Protein AF-A0A957QA20-F1 (afdb_monomer_lite)

pLDDT: mean 88.68, std 11.98, range [36.59, 98.44]

Structure (mmCIF, N/CA/C/O backbone):
data_AF-A0A957QA20-F1
#
_entry.id   AF-A0A957QA20-F1
#
loop_
_atom_site.group_PDB
_atom_site.id
_atom_site.type_symbol
_atom_site.label_atom_id
_atom_site.label_alt_id
_atom_site.label_comp_id
_atom_site.label_asym_id
_atom_site.label_entity_id
_atom_site.label_seq_id
_atom_site.pdbx_PDB_ins_code
_atom_site.Cartn_x
_atom_site.Cartn_y
_atom_site.Cartn_z
_atom_site.occupancy
_atom_site.B_iso_or_equiv
_atom_site.auth_seq_id
_atom_site.auth_comp_id
_atom_site.auth_asym_id
_atom_site.auth_atom_id
_atom_site.pdbx_PDB_model_num
ATOM 1 N N . ASN A 1 1 ? 16.720 12.980 -14.793 1.00 44.66 1 ASN A N 1
ATOM 2 C CA . ASN A 1 1 ? 18.189 12.790 -14.845 1.00 44.66 1 ASN A CA 1
ATOM 3 C C . ASN A 1 1 ? 18.740 11.505 -14.217 1.00 44.66 1 ASN A C 1
ATOM 5 O O . ASN A 1 1 ? 19.865 11.168 -14.544 1.00 44.66 1 ASN A O 1
ATOM 9 N N . PHE A 1 2 ? 18.006 10.726 -13.407 1.00 36.59 2 PHE A N 1
ATOM 10 C CA . PHE A 1 2 ? 18.592 9.536 -12.750 1.00 36.59 2 PHE A CA 1
ATOM 11 C C . PHE A 1 2 ? 18.869 8.319 -13.664 1.00 36.59 2 PHE A C 1
ATOM 13 O O . PHE A 1 2 ? 19.845 7.613 -13.437 1.00 36.59 2 PHE A O 1
ATOM 20 N N . ALA A 1 3 ? 18.078 8.078 -14.719 1.00 42.84 3 ALA A N 1
ATOM 21 C CA . ALA A 1 3 ? 18.287 6.930 -15.619 1.00 42.84 3 ALA A CA 1
ATOM 22 C C . ALA A 1 3 ? 19.484 7.099 -16.581 1.00 42.84 3 ALA A C 1
ATOM 24 O O . ALA A 1 3 ? 20.081 6.114 -17.002 1.00 42.84 3 ALA A O 1
ATOM 25 N N . LEU A 1 4 ? 19.858 8.343 -16.904 1.00 48.50 4 LEU A N 1
ATOM 26 C CA . LEU A 1 4 ? 20.920 8.649 -17.870 1.00 48.50 4 LEU A CA 1
ATOM 27 C C . LEU A 1 4 ? 22.331 8.458 -17.292 1.00 48.50 4 LEU A C 1
ATOM 29 O O . LEU A 1 4 ? 23.248 8.147 -18.045 1.00 48.50 4 LEU A O 1
ATOM 33 N N . ASN A 1 5 ? 22.497 8.572 -15.969 1.00 45.38 5 ASN A N 1
ATOM 34 C CA . ASN A 1 5 ? 23.799 8.424 -15.303 1.00 45.38 5 ASN A CA 1
ATOM 35 C C . ASN A 1 5 ? 24.334 6.980 -15.309 1.00 45.38 5 ASN A C 1
ATOM 37 O O . ASN A 1 5 ? 25.526 6.778 -15.119 1.00 45.38 5 ASN A O 1
ATOM 41 N N . TRP A 1 6 ? 23.479 5.978 -15.545 1.00 46.66 6 TRP A N 1
ATOM 42 C CA . TRP A 1 6 ? 23.886 4.571 -15.687 1.00 46.66 6 TRP A CA 1
ATOM 43 C C . TRP A 1 6 ? 24.327 4.202 -17.114 1.00 46.66 6 TRP A C 1
ATOM 45 O O . TRP A 1 6 ? 24.855 3.114 -17.340 1.00 46.66 6 TRP A O 1
ATOM 55 N N . LEU A 1 7 ? 24.111 5.090 -18.090 1.00 55.16 7 LEU A N 1
ATOM 56 C CA . LEU A 1 7 ? 24.355 4.820 -19.505 1.00 55.16 7 LEU A CA 1
ATOM 57 C C . LEU A 1 7 ? 25.715 5.382 -19.930 1.00 55.16 7 LEU A C 1
ATOM 59 O O . LEU A 1 7 ? 25.818 6.484 -20.472 1.00 55.16 7 LEU A O 1
ATOM 63 N N . ASN A 1 8 ? 26.767 4.585 -19.736 1.00 53.75 8 ASN A N 1
ATOM 64 C CA . ASN A 1 8 ? 28.129 4.942 -20.156 1.00 53.75 8 ASN A CA 1
ATOM 65 C C . ASN A 1 8 ? 28.281 5.126 -21.681 1.00 53.75 8 ASN A C 1
ATOM 67 O O . ASN A 1 8 ? 29.242 5.744 -22.126 1.00 53.75 8 ASN A O 1
ATOM 71 N N . ASN A 1 9 ? 27.333 4.651 -22.497 1.00 67.06 9 ASN A N 1
ATOM 72 C CA . ASN A 1 9 ? 27.410 4.721 -23.957 1.00 67.06 9 ASN A CA 1
ATOM 73 C C . ASN A 1 9 ? 26.431 5.765 -24.532 1.00 67.06 9 ASN A C 1
ATOM 75 O O . ASN A 1 9 ? 25.227 5.711 -24.270 1.00 67.06 9 ASN A O 1
ATOM 79 N N . ALA A 1 10 ? 26.944 6.702 -25.337 1.00 72.00 10 ALA A N 1
ATOM 80 C CA . ALA A 1 10 ? 26.153 7.727 -26.024 1.00 72.00 10 ALA A CA 1
ATOM 81 C C . ALA A 1 10 ? 25.064 7.129 -26.937 1.00 72.00 10 ALA A C 1
ATOM 83 O O . ALA A 1 10 ? 23.952 7.652 -26.974 1.00 72.00 10 ALA A O 1
ATOM 84 N N . LEU A 1 11 ? 25.335 5.986 -27.579 1.00 73.38 11 LEU A N 1
ATOM 85 C CA . LEU A 1 11 ? 24.367 5.284 -28.429 1.00 73.38 11 LEU A CA 1
ATOM 86 C C . LEU A 1 11 ? 23.163 4.775 -27.628 1.00 73.38 11 LEU A C 1
ATOM 88 O O . LEU A 1 11 ? 22.024 4.907 -28.064 1.00 73.38 11 LEU A O 1
ATOM 92 N N . GLN A 1 12 ? 23.389 4.246 -26.422 1.00 79.12 12 GLN A N 1
ATOM 93 C CA . GLN A 1 12 ? 22.284 3.795 -25.572 1.00 79.12 12 GLN A CA 1
ATOM 94 C C . GLN A 1 12 ? 21.456 4.973 -25.048 1.00 79.12 12 GLN A C 1
ATOM 96 O O . GLN A 1 12 ? 20.234 4.874 -24.960 1.00 79.12 12 GLN A O 1
ATOM 101 N N . ARG A 1 13 ? 22.099 6.110 -24.741 1.00 82.25 13 ARG A N 1
ATOM 102 C CA . ARG A 1 13 ? 21.387 7.345 -24.372 1.00 82.25 13 ARG A CA 1
ATOM 103 C C . ARG A 1 13 ? 20.492 7.835 -25.507 1.00 82.25 13 ARG A C 1
ATOM 105 O O . ARG A 1 13 ? 19.344 8.187 -25.246 1.00 82.25 13 ARG A O 1
ATOM 112 N N . GLN A 1 14 ? 20.984 7.798 -26.743 1.00 86.06 14 GLN A N 1
ATOM 113 C CA . GLN A 1 14 ? 20.199 8.157 -27.920 1.00 86.06 14 GLN A CA 1
ATOM 114 C C . GLN A 1 14 ? 18.987 7.231 -28.098 1.00 86.06 14 GLN A C 1
ATOM 116 O O . GLN A 1 14 ? 17.869 7.723 -28.202 1.00 86.06 14 GLN A O 1
ATOM 121 N N . GLN A 1 15 ? 19.174 5.909 -28.036 1.00 85.81 15 GLN A N 1
ATOM 122 C CA . GLN A 1 15 ? 18.072 4.943 -28.167 1.00 85.81 15 GLN A CA 1
ATOM 123 C C . GLN A 1 15 ? 16.998 5.115 -27.084 1.00 85.81 15 GLN A C 1
ATOM 125 O O . GLN A 1 15 ? 15.800 5.054 -27.369 1.00 85.81 15 GLN A O 1
ATOM 130 N N . VAL A 1 16 ? 17.414 5.360 -25.836 1.00 88.56 16 VAL A N 1
ATOM 131 C CA . VAL A 1 16 ? 16.484 5.654 -24.738 1.00 88.56 16 VAL A CA 1
ATOM 132 C C . VAL A 1 16 ? 15.704 6.934 -25.026 1.00 88.56 16 VAL A C 1
ATOM 134 O O . VAL A 1 16 ? 14.484 6.942 -24.866 1.00 88.56 16 VAL A O 1
ATOM 137 N N . GLN A 1 17 ? 16.378 7.996 -25.475 1.00 89.38 17 GLN A N 1
ATOM 138 C CA . GLN A 1 17 ? 15.728 9.266 -25.787 1.00 89.38 17 GLN A CA 1
ATOM 139 C C . GLN A 1 17 ? 14.746 9.136 -26.956 1.00 89.38 17 GLN A C 1
ATOM 141 O O . GLN A 1 17 ? 13.618 9.609 -26.859 1.00 89.38 17 GLN A O 1
ATOM 146 N N . GLU A 1 18 ? 15.130 8.453 -28.033 1.00 91.25 18 GLU A N 1
ATOM 147 C CA . GLU A 1 18 ? 14.252 8.181 -29.173 1.00 91.25 18 GLU A CA 1
ATOM 148 C C . GLU A 1 18 ? 13.003 7.413 -28.732 1.00 91.25 18 GLU A C 1
ATOM 150 O O . GLU A 1 18 ? 11.880 7.788 -29.080 1.00 91.25 18 GLU A O 1
ATOM 155 N N . ARG A 1 19 ? 13.167 6.373 -27.902 1.00 90.88 19 ARG A N 1
ATOM 156 C CA . ARG A 1 19 ? 12.028 5.594 -27.410 1.00 90.88 19 ARG A CA 1
ATOM 157 C C . ARG A 1 19 ? 11.148 6.387 -26.446 1.00 90.88 19 ARG A C 1
ATOM 159 O O . ARG A 1 19 ? 9.929 6.218 -26.480 1.00 90.88 19 ARG A O 1
ATOM 166 N N . LEU A 1 20 ? 11.731 7.256 -25.620 1.00 91.44 20 LEU A N 1
ATOM 167 C CA . LEU A 1 20 ? 10.984 8.185 -24.770 1.00 91.44 20 LEU A CA 1
ATOM 168 C C . LEU A 1 20 ? 10.149 9.155 -25.609 1.00 91.44 20 LEU A C 1
ATOM 170 O O . LEU A 1 20 ? 8.945 9.249 -25.382 1.00 91.44 20 LEU A O 1
ATOM 174 N N . ASN A 1 21 ? 10.749 9.785 -26.622 1.00 93.25 21 ASN A N 1
ATOM 175 C CA . ASN A 1 21 ? 10.063 10.720 -27.517 1.00 93.25 21 ASN A CA 1
ATOM 176 C C . ASN A 1 21 ? 8.864 10.061 -28.225 1.00 93.25 21 ASN A C 1
ATOM 178 O O . ASN A 1 21 ? 7.849 10.709 -28.466 1.00 93.25 21 ASN A O 1
ATOM 182 N N . GLN A 1 22 ? 8.947 8.761 -28.530 1.00 93.75 22 GLN A N 1
ATOM 183 C CA . GLN A 1 22 ? 7.840 8.011 -29.134 1.00 93.75 22 GLN A CA 1
ATOM 184 C C . GLN A 1 22 ? 6.661 7.789 -28.173 1.00 93.75 22 GLN A C 1
ATOM 186 O O . GLN A 1 22 ? 5.505 7.818 -28.597 1.00 93.75 22 GLN A O 1
ATOM 191 N N . ILE A 1 23 ? 6.923 7.534 -26.886 1.00 93.56 23 ILE A N 1
ATOM 192 C CA . ILE A 1 23 ? 5.860 7.242 -25.908 1.00 93.56 23 ILE A CA 1
ATOM 193 C C . ILE A 1 23 ? 5.335 8.497 -25.207 1.00 93.56 23 ILE A C 1
ATOM 195 O O . ILE A 1 23 ? 4.199 8.489 -24.729 1.00 93.56 23 ILE A O 1
ATOM 199 N N . GLU A 1 24 ? 6.126 9.569 -25.161 1.00 94.88 24 GLU A N 1
ATOM 200 C CA . GLU A 1 24 ? 5.809 10.797 -24.435 1.00 94.88 24 GLU A CA 1
ATOM 201 C C . GLU A 1 24 ? 4.460 11.412 -24.847 1.00 94.88 24 GLU A C 1
ATOM 203 O O . GLU A 1 24 ? 3.644 11.632 -23.951 1.00 94.88 24 GLU A O 1
ATOM 208 N N . PRO A 1 25 ? 4.113 11.589 -26.140 1.00 96.81 25 PRO A N 1
ATOM 209 C CA . PRO A 1 25 ? 2.806 12.135 -26.519 1.00 96.81 25 PRO A CA 1
ATOM 210 C C . PRO A 1 25 ? 1.628 11.287 -26.024 1.00 96.81 25 PRO A C 1
ATOM 212 O O . 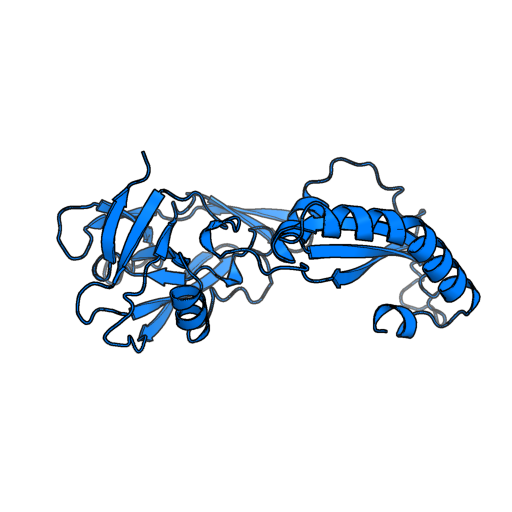PRO A 1 25 ? 0.548 11.799 -25.731 1.00 96.81 25 PRO A O 1
ATOM 215 N N . THR A 1 26 ? 1.812 9.970 -25.917 1.00 96.25 26 THR A N 1
ATOM 216 C CA . THR A 1 26 ? 0.778 9.069 -25.392 1.00 96.25 26 THR A CA 1
ATOM 217 C C . THR A 1 26 ? 0.673 9.177 -23.875 1.00 96.25 26 THR A C 1
ATOM 219 O O . THR A 1 26 ? -0.436 9.272 -23.357 1.00 96.25 26 THR A O 1
ATOM 222 N N . ILE A 1 27 ? 1.806 9.251 -23.174 1.00 95.50 27 ILE A N 1
ATOM 223 C CA . ILE A 1 27 ? 1.850 9.504 -21.730 1.00 95.50 27 ILE A CA 1
ATOM 224 C C . ILE A 1 27 ? 1.191 10.848 -21.393 1.00 95.50 27 ILE A C 1
ATOM 226 O O . ILE A 1 27 ? 0.374 10.910 -20.478 1.00 95.50 27 ILE A O 1
ATOM 230 N N . GLN A 1 28 ? 1.496 11.915 -22.136 1.00 95.81 28 GLN A N 1
ATOM 231 C CA . GLN A 1 28 ? 0.918 13.236 -21.880 1.00 95.81 28 GLN A CA 1
ATOM 232 C C . GLN A 1 28 ? -0.596 13.249 -22.114 1.00 95.81 28 GLN A C 1
ATOM 234 O O . GLN A 1 28 ? -1.331 13.752 -21.266 1.00 95.81 28 GLN A O 1
ATOM 239 N N . ARG A 1 29 ? -1.083 12.629 -23.200 1.00 96.94 29 ARG A N 1
ATOM 240 C CA . ARG A 1 29 ? -2.529 12.474 -23.440 1.00 96.94 29 ARG A CA 1
ATOM 241 C C . ARG A 1 29 ? -3.220 11.701 -22.318 1.00 96.94 29 ARG A C 1
ATOM 243 O O . ARG A 1 29 ? -4.291 12.105 -21.873 1.00 96.94 29 ARG A O 1
ATOM 250 N N . GLU A 1 30 ? -2.610 10.619 -21.836 1.00 95.62 30 GLU A N 1
ATOM 251 C CA . GLU A 1 30 ? -3.162 9.832 -20.730 1.00 95.62 30 GLU A CA 1
ATOM 252 C C . GLU A 1 30 ? -3.244 10.657 -19.440 1.00 95.62 30 GLU A C 1
ATOM 254 O O . GLU A 1 30 ? -4.282 10.659 -18.780 1.00 95.62 30 GLU A O 1
ATOM 259 N N . ARG A 1 31 ? -2.193 11.419 -19.114 1.00 95.44 31 ARG A N 1
ATOM 260 C CA . ARG A 1 31 ? -2.163 12.292 -17.930 1.00 95.44 31 ARG A CA 1
ATOM 261 C C . ARG A 1 31 ? -3.168 13.437 -18.020 1.00 95.44 31 ARG A C 1
ATOM 263 O O . ARG A 1 31 ? -3.761 13.792 -17.012 1.00 95.44 31 ARG A O 1
ATOM 270 N N . GLN A 1 32 ? -3.391 13.997 -19.207 1.00 96.94 32 GLN A N 1
ATOM 271 C CA . GLN A 1 32 ? -4.432 15.009 -19.414 1.00 96.94 32 GLN A CA 1
ATOM 272 C C . GLN A 1 32 ? -5.838 14.417 -19.259 1.00 96.94 32 GLN A C 1
ATOM 274 O O . GLN A 1 32 ? -6.708 15.046 -18.663 1.00 96.94 32 GLN A O 1
ATOM 279 N N . ARG A 1 33 ? -6.060 13.194 -19.758 1.00 97.44 33 ARG A N 1
ATOM 280 C CA . ARG A 1 33 ? -7.347 12.493 -19.649 1.00 97.44 33 ARG A CA 1
ATOM 281 C C . ARG A 1 33 ? -7.649 12.035 -18.220 1.00 97.44 33 ARG A C 1
ATOM 283 O O . ARG A 1 33 ? -8.810 12.036 -17.819 1.00 97.44 33 ARG A O 1
ATOM 290 N N . ARG A 1 34 ? -6.629 11.596 -17.480 1.00 96.69 34 ARG A N 1
ATOM 291 C CA . ARG A 1 34 ? -6.727 11.108 -16.098 1.00 96.69 34 ARG A CA 1
ATOM 292 C C . ARG A 1 34 ? -5.692 11.814 -15.221 1.00 96.69 34 ARG A C 1
ATOM 294 O O . ARG A 1 34 ? -4.637 11.241 -14.938 1.00 96.69 34 ARG A O 1
ATOM 301 N N . PRO A 1 35 ? -5.973 13.061 -14.801 1.00 96.81 35 PRO A N 1
ATOM 302 C CA . PRO A 1 35 ? -5.018 13.864 -14.045 1.00 96.81 35 PRO A CA 1
ATOM 303 C C . PRO A 1 35 ? -4.712 13.285 -12.660 1.00 96.81 35 PRO A C 1
ATOM 305 O O . PRO A 1 35 ? -3.667 13.619 -12.107 1.00 96.81 35 PRO A O 1
ATOM 308 N N . ASP A 1 36 ? -5.568 12.399 -12.134 1.00 96.50 36 ASP A N 1
ATOM 309 C CA . ASP A 1 36 ? -5.406 11.696 -10.857 1.00 96.50 36 ASP A CA 1
ATOM 310 C C . ASP A 1 36 ? -4.420 10.516 -10.906 1.00 96.50 36 ASP A C 1
ATOM 312 O O . ASP A 1 36 ? -4.087 9.953 -9.861 1.00 96.50 36 ASP A O 1
ATOM 316 N N . LEU A 1 37 ? -3.931 10.134 -12.093 1.00 96.88 37 LEU A N 1
ATOM 317 C CA . LEU A 1 37 ? -2.987 9.030 -12.257 1.00 96.88 37 LEU A CA 1
ATOM 318 C C . LEU A 1 37 ? -1.571 9.516 -12.560 1.00 96.88 37 LEU A C 1
ATOM 320 O O . LEU A 1 37 ? -1.327 10.311 -13.470 1.00 96.88 37 LEU A O 1
ATOM 324 N N . GLY A 1 38 ? -0.615 8.990 -11.800 1.00 96.75 38 GLY A N 1
ATOM 325 C CA . GLY A 1 38 ? 0.793 9.061 -12.149 1.00 96.75 38 GLY A CA 1
ATOM 326 C C . GLY A 1 38 ? 1.180 7.925 -13.089 1.00 96.75 38 GLY A C 1
ATOM 327 O O . GLY A 1 38 ? 0.417 6.986 -13.325 1.00 96.75 38 GLY A O 1
ATOM 328 N N . ILE A 1 39 ? 2.386 8.020 -13.635 1.00 97.12 39 ILE A N 1
ATOM 329 C CA . ILE A 1 39 ? 2.918 7.097 -14.631 1.00 97.12 39 ILE A CA 1
ATOM 330 C C . ILE A 1 39 ? 4.222 6.515 -14.106 1.00 97.12 39 ILE A C 1
ATOM 332 O O . ILE A 1 39 ? 5.187 7.233 -13.853 1.00 97.12 39 ILE A O 1
ATOM 336 N N . LEU A 1 40 ? 4.261 5.197 -13.960 1.00 96.62 40 LEU A N 1
ATOM 337 C CA . LEU A 1 40 ? 5.484 4.464 -13.695 1.00 96.62 40 LEU A CA 1
ATOM 338 C C . LEU A 1 40 ? 6.068 4.014 -15.030 1.00 96.62 40 LEU A C 1
ATOM 340 O O . LEU A 1 40 ? 5.394 3.339 -15.803 1.00 96.62 40 LEU A O 1
ATOM 344 N N . VAL A 1 41 ? 7.313 4.390 -15.291 1.00 95.19 41 VAL A N 1
ATOM 345 C CA . VAL A 1 41 ? 8.061 4.037 -16.497 1.00 95.19 41 VAL A CA 1
ATOM 346 C C . VAL A 1 41 ? 9.162 3.055 -16.110 1.00 95.19 41 VAL A C 1
ATOM 348 O O . VAL A 1 41 ? 9.970 3.344 -15.225 1.00 95.19 41 VAL A O 1
ATOM 351 N N . GLY A 1 42 ? 9.176 1.889 -16.749 1.00 93.06 42 GLY A N 1
ATOM 352 C CA . GLY A 1 42 ? 10.210 0.870 -16.615 1.00 93.06 42 GLY A CA 1
ATOM 353 C C . GLY A 1 42 ? 11.146 0.905 -17.817 1.00 93.06 42 GLY A C 1
ATOM 354 O O . GLY A 1 42 ? 10.712 0.702 -18.949 1.00 93.06 42 GLY A O 1
ATOM 355 N N . PHE A 1 43 ? 12.427 1.153 -17.569 1.00 91.50 43 PHE A N 1
ATOM 356 C CA . PHE A 1 43 ? 13.495 1.058 -18.559 1.00 91.50 43 PHE A CA 1
ATOM 357 C C . PHE A 1 43 ? 14.141 -0.316 -18.436 1.00 91.50 43 PHE A C 1
ATOM 359 O O . PHE A 1 43 ? 14.763 -0.617 -17.413 1.00 91.50 43 PHE A O 1
ATOM 366 N N . TYR A 1 44 ? 13.980 -1.141 -19.463 1.00 89.94 44 TYR A N 1
ATOM 367 C CA . TYR A 1 44 ? 14.454 -2.515 -19.479 1.00 89.94 44 TYR A CA 1
ATOM 368 C C . TYR A 1 44 ? 15.798 -2.610 -20.186 1.00 89.94 44 TYR A C 1
ATOM 370 O O . TYR A 1 44 ? 15.987 -2.069 -21.277 1.00 89.94 44 TYR A O 1
ATOM 378 N N . TYR A 1 45 ? 16.707 -3.353 -19.567 1.00 88.56 45 TYR A N 1
ATOM 379 C CA . TYR A 1 45 ? 18.044 -3.624 -20.068 1.00 88.56 45 TYR A CA 1
ATOM 380 C C . TYR A 1 45 ? 18.345 -5.121 -19.984 1.00 88.56 45 TYR A C 1
ATOM 382 O O . TYR A 1 45 ? 17.818 -5.828 -19.119 1.00 88.56 45 TYR A O 1
ATOM 390 N N . HIS A 1 46 ? 19.242 -5.597 -20.840 1.00 88.38 46 HIS A N 1
ATOM 391 C CA . HIS A 1 46 ? 19.820 -6.934 -20.757 1.00 88.38 46 HIS A CA 1
ATOM 392 C C . HIS A 1 46 ? 21.314 -6.834 -20.473 1.00 88.38 46 HIS A C 1
ATOM 394 O O . HIS A 1 46 ? 22.007 -6.007 -21.055 1.00 88.38 46 HIS A O 1
ATOM 400 N N . GLN A 1 47 ? 21.818 -7.675 -19.579 1.00 85.38 47 GLN A N 1
ATOM 401 C CA . GLN A 1 47 ? 23.242 -7.755 -19.277 1.00 85.38 47 GLN A CA 1
ATOM 402 C C . GLN A 1 47 ? 23.699 -9.203 -19.395 1.00 85.38 47 GLN A C 1
ATOM 404 O O . GLN A 1 47 ? 23.151 -10.071 -18.713 1.00 85.38 47 GLN A O 1
ATOM 409 N N . ILE A 1 48 ? 24.700 -9.456 -20.237 1.00 84.31 48 ILE A N 1
ATOM 410 C CA . ILE A 1 48 ? 25.326 -10.776 -20.360 1.00 84.31 48 ILE A CA 1
ATOM 411 C C . ILE A 1 48 ? 25.969 -11.135 -19.017 1.00 84.31 48 ILE A C 1
ATOM 413 O O . ILE A 1 48 ? 26.679 -10.323 -18.422 1.00 84.31 48 ILE A O 1
ATOM 417 N N . GLN A 1 49 ? 25.700 -12.342 -18.527 1.00 80.88 49 GLN A N 1
ATOM 418 C CA . GLN A 1 49 ? 26.289 -12.864 -17.302 1.00 80.88 49 GLN A CA 1
ATOM 419 C C . GLN A 1 49 ? 27.681 -13.403 -17.631 1.00 80.88 49 GLN A C 1
ATOM 421 O O . GLN A 1 49 ? 27.816 -14.479 -18.209 1.00 80.88 49 GLN A O 1
ATOM 426 N N . ALA A 1 50 ? 28.721 -12.643 -17.291 1.00 76.06 50 ALA A N 1
ATOM 427 C CA . ALA A 1 50 ? 30.082 -13.156 -17.356 1.00 76.06 50 ALA A CA 1
ATOM 428 C C . ALA A 1 50 ? 30.382 -14.016 -16.111 1.00 76.06 50 ALA A C 1
ATOM 430 O O . ALA A 1 50 ? 29.819 -13.753 -15.041 1.00 76.06 50 ALA A O 1
ATOM 431 N N . PRO A 1 51 ? 31.267 -15.028 -16.215 1.00 78.56 51 PRO A N 1
ATOM 432 C CA . PRO A 1 51 ? 31.684 -15.827 -15.069 1.00 78.56 51 PRO A CA 1
ATOM 433 C C . PRO A 1 51 ? 32.181 -14.948 -13.907 1.00 78.56 51 PRO A C 1
ATOM 435 O O . PRO A 1 51 ? 32.747 -13.880 -14.163 1.00 78.56 51 PRO A O 1
ATOM 438 N N . PRO A 1 52 ? 32.047 -15.392 -12.641 1.00 69.94 52 PRO A N 1
ATOM 439 C CA . PRO A 1 52 ? 32.482 -14.620 -11.471 1.00 69.94 52 PRO A CA 1
ATOM 440 C C . PRO A 1 52 ? 33.953 -14.178 -11.521 1.00 69.94 52 PRO A C 1
ATOM 442 O O . PRO A 1 52 ? 34.309 -13.164 -10.935 1.00 69.94 52 PRO A O 1
ATOM 445 N N . HIS A 1 53 ? 34.793 -14.921 -12.249 1.00 75.00 53 HIS A N 1
ATOM 446 C CA . HIS A 1 53 ? 36.226 -14.664 -12.414 1.00 75.00 53 HIS A CA 1
ATOM 447 C C . HIS A 1 53 ? 36.577 -13.807 -13.643 1.00 75.00 53 HIS A C 1
ATOM 449 O O . HIS A 1 53 ? 37.754 -13.623 -13.943 1.00 75.00 53 HIS A O 1
ATOM 455 N N . SER A 1 54 ? 35.588 -13.305 -14.390 1.00 73.81 54 SER A N 1
ATOM 456 C CA . SER A 1 54 ? 35.849 -12.456 -15.554 1.00 73.81 54 SER A CA 1
ATOM 457 C C . SER A 1 54 ? 36.329 -11.072 -15.121 1.00 73.81 54 SER A C 1
ATOM 459 O O . SER A 1 54 ? 35.624 -10.367 -14.398 1.00 73.81 54 SER A O 1
ATOM 461 N N . LEU A 1 55 ? 37.491 -10.652 -15.633 1.00 67.69 55 LEU A N 1
ATOM 462 C CA . LEU A 1 55 ? 38.032 -9.297 -15.453 1.00 67.69 55 LEU A CA 1
ATOM 463 C C . LEU A 1 55 ? 37.153 -8.218 -16.107 1.00 67.69 55 LEU A C 1
ATOM 465 O O . LEU A 1 55 ? 37.226 -7.051 -15.734 1.00 67.69 55 LEU A O 1
ATOM 469 N N . ILE A 1 56 ? 36.314 -8.604 -17.074 1.00 68.00 56 ILE A N 1
ATOM 470 C CA . ILE A 1 56 ? 35.402 -7.708 -17.786 1.00 68.00 56 ILE A CA 1
ATOM 471 C C . ILE A 1 56 ? 33.972 -8.191 -17.557 1.00 68.00 56 ILE A C 1
ATOM 473 O O . ILE A 1 56 ? 33.600 -9.298 -17.953 1.00 68.00 56 ILE A O 1
ATOM 477 N N . GLN A 1 57 ? 33.158 -7.343 -16.933 1.00 66.81 57 GLN A N 1
ATOM 478 C CA . GLN A 1 57 ? 31.713 -7.527 -16.846 1.00 66.81 57 GLN A CA 1
ATOM 479 C C . GLN A 1 57 ? 31.058 -6.673 -17.940 1.00 66.81 57 GLN A C 1
ATOM 481 O O . GLN A 1 57 ? 31.187 -5.446 -17.896 1.00 66.81 57 GLN A O 1
ATOM 486 N N . PRO A 1 58 ? 30.378 -7.273 -18.935 1.00 75.19 58 PRO A N 1
ATOM 487 C CA . PRO A 1 58 ? 29.693 -6.518 -19.976 1.00 75.19 58 PRO A CA 1
ATOM 488 C C . PRO A 1 58 ? 28.691 -5.527 -19.377 1.00 75.19 58 PRO A C 1
ATOM 490 O O . PRO A 1 58 ? 27.972 -5.846 -18.424 1.00 75.19 58 PRO A O 1
ATOM 493 N N . GLY A 1 59 ? 28.636 -4.320 -19.939 1.00 78.56 59 GLY A N 1
ATOM 494 C CA . GLY A 1 59 ? 27.641 -3.321 -19.561 1.00 78.56 59 GLY A CA 1
ATOM 495 C C . GLY A 1 59 ? 26.221 -3.782 -19.894 1.00 78.56 59 GLY A C 1
ATOM 496 O O . GLY A 1 59 ? 26.009 -4.609 -20.782 1.00 78.56 59 GLY A O 1
ATOM 497 N N . ALA A 1 60 ? 25.234 -3.237 -19.186 1.00 84.44 60 ALA A N 1
ATOM 498 C CA . ALA A 1 60 ? 23.838 -3.441 -19.550 1.00 84.44 60 ALA A CA 1
ATOM 499 C C . ALA A 1 60 ? 23.543 -2.766 -20.905 1.00 84.44 60 ALA A C 1
ATOM 501 O O . ALA A 1 60 ? 24.085 -1.702 -21.208 1.00 84.44 60 ALA A O 1
ATOM 502 N N . VAL A 1 61 ? 22.699 -3.392 -21.721 1.00 87.00 61 VAL A N 1
ATOM 503 C CA . VAL A 1 61 ? 22.264 -2.908 -23.035 1.00 87.00 61 VAL A CA 1
ATOM 504 C C . VAL A 1 61 ? 20.777 -2.610 -22.978 1.00 87.00 61 VAL A C 1
ATOM 506 O O . VAL A 1 61 ? 19.999 -3.442 -22.510 1.00 87.00 61 VAL A O 1
ATOM 509 N N . PHE A 1 62 ? 20.383 -1.421 -23.430 1.00 88.00 62 PHE A N 1
ATOM 510 C CA . PHE A 1 62 ? 18.981 -1.022 -23.499 1.00 88.00 62 PHE A CA 1
ATOM 511 C C . PHE A 1 62 ? 18.168 -1.972 -24.389 1.00 88.00 62 PHE A C 1
ATOM 513 O O . PHE A 1 62 ? 18.626 -2.396 -25.446 1.00 88.00 62 PHE A O 1
ATOM 520 N N . SER A 1 63 ? 16.962 -2.310 -23.937 1.00 88.94 63 SER A N 1
ATOM 521 C CA . SER A 1 63 ? 16.037 -3.203 -24.634 1.00 88.94 63 SER A CA 1
ATOM 522 C C . SER A 1 63 ? 14.782 -2.451 -25.056 1.00 88.94 63 SER A C 1
ATOM 524 O O . SER A 1 63 ? 14.516 -2.278 -26.243 1.00 88.94 63 SER A O 1
ATOM 526 N N . HIS A 1 64 ? 14.005 -1.977 -24.083 1.00 90.75 64 HIS A N 1
ATOM 527 C CA . HIS A 1 64 ? 12.744 -1.296 -24.344 1.00 90.75 64 HIS A CA 1
ATOM 528 C C . HIS A 1 64 ? 12.285 -0.472 -23.137 1.00 90.75 64 HIS A C 1
ATOM 530 O O . HIS A 1 64 ? 12.851 -0.542 -22.044 1.00 90.75 64 HIS A O 1
ATOM 536 N N . ILE A 1 65 ? 11.233 0.319 -23.351 1.00 91.25 65 ILE A N 1
ATOM 537 C CA . ILE A 1 65 ? 10.524 1.049 -22.300 1.00 91.25 65 ILE A CA 1
ATOM 538 C C . ILE A 1 65 ? 9.098 0.528 -22.227 1.00 91.25 65 ILE A C 1
ATOM 540 O O . ILE A 1 65 ? 8.434 0.371 -23.255 1.00 91.25 65 ILE A O 1
ATOM 544 N N . GLU A 1 66 ? 8.621 0.327 -21.008 1.00 92.12 66 GLU A N 1
ATOM 545 C CA . GLU A 1 66 ? 7.215 0.088 -20.714 1.00 92.12 66 GLU A CA 1
ATOM 546 C C . GLU A 1 66 ? 6.708 1.126 -19.717 1.00 92.12 66 GLU A C 1
ATOM 548 O O . GLU A 1 66 ? 7.485 1.711 -18.962 1.00 92.12 66 GLU A O 1
ATOM 553 N N . TRP A 1 67 ? 5.397 1.350 -19.680 1.00 94.25 67 TRP A N 1
ATOM 554 C CA . TRP A 1 67 ? 4.795 2.225 -18.682 1.00 94.25 67 TRP A CA 1
ATOM 555 C C . TRP A 1 67 ? 3.418 1.725 -18.239 1.00 94.25 67 TRP A C 1
ATOM 557 O O . TRP A 1 67 ? 2.705 1.053 -18.991 1.00 94.25 67 TRP A O 1
ATOM 567 N N . LYS A 1 68 ? 3.051 2.053 -16.999 1.00 95.38 68 LYS A N 1
ATOM 568 C CA . LYS A 1 68 ? 1.726 1.813 -16.417 1.00 95.38 68 LYS A CA 1
ATOM 569 C C . LYS A 1 68 ? 1.281 3.019 -15.609 1.00 95.38 68 LYS A C 1
ATOM 571 O O . LYS A 1 68 ? 2.102 3.715 -15.017 1.00 95.38 68 LYS A O 1
ATOM 576 N N . ALA A 1 69 ? -0.026 3.239 -15.590 1.00 95.94 69 ALA A N 1
ATOM 577 C CA . ALA A 1 69 ? -0.651 4.281 -14.793 1.00 95.94 69 ALA A CA 1
ATOM 578 C C . ALA A 1 69 ? -1.170 3.717 -13.463 1.00 95.94 69 ALA A C 1
ATOM 580 O O . ALA A 1 69 ? -1.590 2.561 -13.405 1.00 95.94 69 ALA A O 1
ATOM 581 N N . GLY A 1 70 ? -1.176 4.545 -12.423 1.00 96.56 70 GLY A N 1
ATOM 582 C CA . GLY A 1 70 ? -1.767 4.244 -11.116 1.00 96.56 70 GLY A CA 1
ATOM 583 C C . GLY A 1 70 ? -1.919 5.519 -10.290 1.00 96.56 70 GLY A C 1
ATOM 584 O O . GLY A 1 70 ? -1.267 6.518 -10.595 1.00 96.56 70 GLY A O 1
ATOM 585 N N . ARG A 1 71 ? -2.772 5.529 -9.257 1.00 96.62 71 ARG A N 1
ATOM 586 C CA . ARG A 1 71 ? -2.909 6.722 -8.390 1.00 96.62 71 ARG A CA 1
ATOM 587 C C . ARG A 1 71 ? -1.675 6.934 -7.528 1.00 96.62 71 ARG A C 1
ATOM 589 O O . ARG A 1 71 ? -1.321 8.060 -7.186 1.00 96.62 71 ARG A O 1
ATOM 596 N N . THR A 1 72 ? -0.986 5.842 -7.225 1.00 96.44 72 THR A N 1
ATOM 597 C CA . THR A 1 72 ? 0.295 5.823 -6.528 1.00 96.44 72 THR A CA 1
ATOM 598 C C . THR A 1 72 ? 1.311 4.992 -7.302 1.00 96.44 72 THR A C 1
ATOM 600 O O . THR A 1 72 ? 0.974 4.236 -8.220 1.00 96.44 72 THR A O 1
ATOM 603 N N . ARG A 1 73 ? 2.581 5.113 -6.901 1.00 95.56 73 ARG A N 1
ATOM 604 C CA . ARG A 1 73 ? 3.660 4.270 -7.423 1.00 95.56 73 ARG A CA 1
ATOM 605 C C . ARG A 1 73 ? 3.378 2.783 -7.192 1.00 95.56 73 ARG A C 1
ATOM 607 O O . ARG A 1 73 ? 3.690 1.983 -8.070 1.00 95.56 73 ARG A O 1
ATOM 614 N N . ASP A 1 74 ? 2.786 2.429 -6.054 1.00 95.25 74 ASP A N 1
ATOM 615 C CA . ASP A 1 74 ? 2.499 1.039 -5.687 1.00 95.25 74 ASP A CA 1
ATOM 616 C C . ASP A 1 74 ? 1.408 0.444 -6.577 1.00 95.25 74 ASP A C 1
ATOM 618 O O . ASP A 1 74 ? 1.597 -0.641 -7.121 1.00 95.25 74 ASP A O 1
ATOM 622 N N . GLU A 1 75 ? 0.325 1.186 -6.827 1.00 96.25 75 GLU A N 1
ATOM 623 C CA . GLU A 1 75 ? -0.735 0.756 -7.749 1.00 96.25 75 GLU A CA 1
ATOM 624 C C . GLU A 1 75 ? -0.205 0.572 -9.176 1.00 96.25 75 GLU A C 1
ATOM 626 O O . GLU A 1 75 ? -0.499 -0.424 -9.840 1.00 96.25 75 GLU A O 1
ATOM 631 N N . ALA A 1 76 ? 0.633 1.502 -9.647 1.00 95.44 76 ALA A N 1
ATOM 632 C CA . ALA A 1 76 ? 1.257 1.388 -10.961 1.00 95.44 76 ALA A CA 1
ATOM 633 C C . ALA A 1 76 ? 2.223 0.190 -11.030 1.00 95.44 76 ALA A C 1
ATOM 635 O O . ALA A 1 76 ? 2.259 -0.521 -12.036 1.00 95.44 76 ALA A O 1
ATOM 636 N N . MET A 1 77 ? 2.977 -0.078 -9.958 1.00 93.31 77 MET A N 1
ATOM 637 C CA . MET A 1 77 ? 3.852 -1.249 -9.844 1.00 93.31 77 MET A CA 1
ATOM 638 C C . MET A 1 77 ? 3.054 -2.558 -9.818 1.00 93.31 77 MET A C 1
ATOM 640 O O . MET A 1 77 ? 3.440 -3.536 -10.461 1.00 93.31 77 MET A O 1
ATOM 644 N N . GLN A 1 78 ? 1.918 -2.592 -9.124 1.00 91.00 78 GLN A N 1
ATOM 645 C CA . GLN A 1 78 ? 1.026 -3.747 -9.128 1.00 91.00 78 GLN A CA 1
ATOM 646 C C . GLN A 1 78 ? 0.453 -3.988 -10.533 1.00 91.00 78 GLN A C 1
ATOM 648 O O . GLN A 1 78 ? 0.456 -5.122 -11.014 1.00 91.00 78 GLN A O 1
ATOM 653 N N . ALA A 1 79 ? 0.062 -2.927 -11.247 1.00 91.12 79 ALA A N 1
ATOM 654 C CA . ALA A 1 79 ? -0.386 -3.015 -12.637 1.00 91.12 79 ALA A CA 1
ATOM 655 C C . ALA A 1 79 ? 0.701 -3.543 -13.596 1.00 91.12 79 ALA A C 1
ATOM 657 O O . ALA A 1 79 ? 0.376 -4.154 -14.618 1.00 91.12 79 ALA A O 1
ATOM 658 N N . PHE A 1 80 ? 1.984 -3.333 -13.282 1.00 88.38 80 PHE A N 1
ATOM 659 C CA . PHE A 1 80 ? 3.094 -3.980 -13.985 1.00 88.38 80 PHE A CA 1
ATOM 660 C C . PHE A 1 80 ? 3.181 -5.474 -13.685 1.00 88.38 80 PHE A C 1
ATOM 662 O O . PHE A 1 80 ? 3.293 -6.272 -14.612 1.00 88.38 80 PHE A O 1
ATOM 669 N N . ARG A 1 81 ? 3.113 -5.859 -12.407 1.00 85.06 81 ARG A N 1
ATOM 670 C CA . ARG A 1 81 ? 3.228 -7.263 -11.975 1.00 85.06 81 ARG A CA 1
ATOM 671 C C . ARG A 1 81 ? 2.080 -8.134 -12.473 1.00 85.06 81 ARG A C 1
ATOM 673 O O . ARG A 1 81 ? 2.306 -9.280 -12.837 1.00 85.06 81 ARG A O 1
ATOM 680 N N . ASN A 1 82 ? 0.877 -7.573 -12.546 1.00 80.31 82 ASN A N 1
ATOM 681 C CA . ASN A 1 82 ? -0.321 -8.281 -12.998 1.00 80.31 82 ASN A CA 1
ATOM 682 C C . ASN A 1 82 ? -0.430 -8.374 -14.531 1.00 80.31 82 ASN A C 1
ATOM 684 O O . ASN A 1 82 ? -1.451 -8.812 -15.057 1.00 80.31 82 ASN A O 1
ATOM 688 N N . ARG A 1 83 ? 0.586 -7.931 -15.281 1.00 75.31 83 ARG A N 1
ATOM 689 C CA . ARG A 1 83 ? 0.551 -7.947 -16.742 1.00 75.31 83 ARG A CA 1
ATOM 690 C C . ARG A 1 83 ? 0.831 -9.355 -17.278 1.00 75.31 83 ARG A C 1
ATOM 692 O O . ARG A 1 83 ? 1.932 -9.867 -17.138 1.00 75.31 83 ARG A O 1
ATOM 699 N N . SER A 1 84 ? -0.123 -9.916 -18.017 1.00 52.59 84 SER A N 1
ATOM 700 C CA . SER A 1 84 ? -0.002 -11.214 -18.707 1.00 52.59 84 SER A CA 1
ATOM 701 C C . SER A 1 84 ? 0.705 -11.147 -20.071 1.00 52.59 84 SER A C 1
ATOM 703 O O . SER A 1 84 ? 0.405 -11.941 -20.957 1.00 52.59 84 SER A O 1
ATOM 705 N N . VAL A 1 85 ? 1.598 -10.180 -20.300 1.00 59.16 85 VAL A N 1
ATOM 706 C CA . VAL A 1 85 ? 2.263 -10.047 -21.607 1.00 59.16 85 VAL A CA 1
ATOM 707 C C . VAL A 1 85 ? 3.586 -10.796 -21.591 1.00 59.16 85 VAL A C 1
ATOM 709 O O . VAL A 1 85 ? 4.421 -10.565 -20.719 1.00 59.16 85 VAL A O 1
ATOM 712 N N . VAL A 1 86 ? 3.779 -11.651 -22.596 1.00 57.16 86 VAL A N 1
ATOM 713 C CA . VAL A 1 86 ? 5.069 -12.254 -22.940 1.00 57.16 86 VAL A CA 1
ATOM 714 C C . VAL A 1 86 ? 6.008 -11.122 -23.358 1.00 57.16 86 VAL A C 1
ATOM 716 O O . VAL A 1 86 ? 6.012 -10.688 -24.507 1.00 57.16 86 VAL A O 1
ATOM 719 N N . SER A 1 87 ? 6.752 -10.573 -22.400 1.00 62.78 87 SER A N 1
ATOM 720 C CA . SER A 1 87 ? 7.883 -9.704 -22.714 1.00 62.78 87 SER A CA 1
ATOM 721 C C . SER A 1 87 ? 8.973 -10.585 -23.334 1.00 62.78 87 SER A C 1
ATOM 723 O O . SER A 1 87 ? 9.155 -11.713 -22.858 1.00 62.78 87 SER A O 1
ATOM 725 N N . PRO A 1 88 ? 9.682 -10.136 -24.387 1.00 64.94 88 PRO A N 1
ATOM 726 C CA . PRO A 1 88 ? 10.847 -10.856 -24.875 1.00 64.94 88 PRO A CA 1
ATOM 727 C C . PRO A 1 88 ? 11.810 -11.022 -23.699 1.00 64.94 88 PRO A C 1
ATOM 729 O O . PRO A 1 88 ? 12.346 -10.051 -23.157 1.00 64.94 88 PRO A O 1
ATOM 732 N N . GLY A 1 89 ? 11.935 -12.265 -23.232 1.00 67.06 89 GLY A N 1
ATOM 733 C CA . GLY A 1 89 ? 12.815 -12.604 -22.127 1.00 67.06 89 GLY A CA 1
ATOM 734 C C . GLY A 1 89 ? 14.253 -12.194 -22.449 1.00 67.06 89 GLY A C 1
ATOM 735 O O . GLY A 1 89 ? 14.592 -11.969 -23.614 1.00 67.06 89 GLY A O 1
ATOM 736 N N . PRO A 1 90 ? 15.126 -12.079 -21.435 1.00 78.38 90 PRO A N 1
ATOM 737 C CA . PRO A 1 90 ? 16.530 -11.831 -21.709 1.00 78.38 90 PRO A CA 1
ATOM 738 C C . PRO A 1 90 ? 17.086 -12.927 -22.636 1.00 78.38 90 PRO A C 1
ATOM 740 O O . PRO A 1 90 ? 16.711 -14.093 -22.477 1.00 78.38 90 PRO A O 1
ATOM 743 N N . PRO A 1 91 ? 17.988 -12.579 -23.573 1.00 81.06 91 PRO A N 1
ATOM 744 C CA . PRO A 1 91 ? 18.697 -13.571 -24.372 1.00 81.06 91 PRO A CA 1
ATOM 745 C C . PRO A 1 91 ? 19.360 -14.640 -23.483 1.00 81.06 91 PRO A C 1
ATOM 747 O O . PRO A 1 91 ? 19.703 -14.340 -22.330 1.00 81.06 91 PRO A O 1
ATOM 750 N N . PRO A 1 92 ? 19.592 -15.866 -23.990 1.00 82.62 92 PRO A N 1
ATOM 751 C CA . PRO A 1 92 ? 20.326 -16.891 -23.254 1.00 82.62 92 PRO A CA 1
ATOM 752 C C . PRO A 1 92 ? 21.638 -16.347 -22.672 1.00 82.62 92 PRO A C 1
ATOM 754 O O . PRO A 1 92 ? 22.343 -15.568 -23.311 1.00 82.62 92 PRO A O 1
ATOM 757 N N . GLY A 1 93 ? 21.942 -16.714 -21.425 1.00 82.69 93 GLY A N 1
ATOM 758 C CA . GLY A 1 93 ? 23.127 -16.216 -20.718 1.00 82.69 93 GLY A CA 1
ATOM 759 C C . GLY A 1 93 ? 23.049 -14.749 -20.277 1.00 82.69 93 GLY A C 1
ATOM 760 O O . GLY A 1 93 ? 24.041 -14.219 -19.790 1.00 82.69 93 GLY A O 1
ATOM 761 N N . SER A 1 94 ? 21.899 -14.077 -20.405 1.00 85.38 94 SER A N 1
ATOM 762 C CA . SER A 1 94 ? 21.708 -12.696 -19.942 1.00 85.38 94 SER A CA 1
ATOM 763 C C . SER A 1 94 ? 20.755 -12.605 -18.750 1.00 85.38 94 SER A C 1
ATOM 765 O O . SER A 1 94 ? 19.862 -13.428 -18.559 1.00 85.38 94 SER A O 1
ATOM 767 N N . ARG A 1 95 ? 20.929 -11.576 -17.917 1.00 84.62 95 ARG A N 1
ATOM 768 C CA . ARG A 1 95 ? 19.943 -11.155 -16.912 1.00 84.62 95 ARG A CA 1
ATOM 769 C C . ARG A 1 95 ? 19.197 -9.914 -17.389 1.00 84.62 95 ARG A C 1
ATOM 771 O O . ARG A 1 95 ? 19.769 -9.067 -18.072 1.00 84.62 95 ARG A O 1
ATOM 778 N N . GLN A 1 96 ? 17.927 -9.806 -17.012 1.00 86.75 96 GLN A N 1
ATOM 779 C CA . GLN A 1 96 ? 17.147 -8.587 -17.201 1.00 86.75 96 GLN A CA 1
ATOM 780 C C . GLN A 1 96 ? 17.369 -7.652 -16.009 1.00 86.75 96 GLN A C 1
ATOM 782 O O . GLN A 1 96 ? 17.286 -8.077 -14.856 1.00 86.75 96 GLN A O 1
ATOM 787 N N . CYS A 1 97 ? 17.628 -6.384 -16.302 1.00 85.94 97 CYS A N 1
ATOM 788 C CA . CYS A 1 97 ? 17.739 -5.310 -15.325 1.00 85.94 97 CYS A CA 1
ATOM 789 C C . CYS A 1 97 ? 16.659 -4.271 -15.635 1.00 85.94 97 CYS A C 1
ATOM 791 O O . CYS A 1 97 ? 16.411 -3.974 -16.804 1.00 85.94 97 CYS A O 1
ATOM 793 N N . VAL A 1 98 ? 16.022 -3.713 -14.605 1.00 88.56 98 VAL A N 1
ATOM 794 C CA . VAL A 1 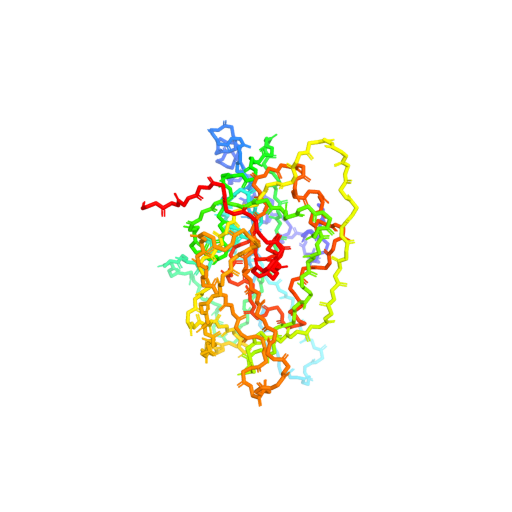98 ? 14.970 -2.702 -14.778 1.00 88.56 98 VAL A CA 1
ATOM 795 C C . VAL A 1 98 ? 15.278 -1.491 -13.915 1.00 88.56 98 VAL A C 1
ATOM 797 O O . VAL A 1 98 ? 15.544 -1.630 -12.722 1.00 88.56 98 VAL A O 1
ATOM 800 N N . SER A 1 99 ? 15.222 -0.309 -14.521 1.00 90.19 99 SER A N 1
ATOM 801 C CA . SER A 1 99 ? 15.242 0.969 -13.811 1.00 90.19 99 SER A CA 1
ATOM 802 C C . SER A 1 99 ? 13.853 1.591 -13.853 1.00 90.19 99 SER A C 1
ATOM 804 O O . SER A 1 99 ? 13.201 1.586 -14.896 1.00 90.19 99 SER A O 1
ATOM 806 N N . TRP A 1 100 ? 13.390 2.114 -12.722 1.00 92.12 100 TRP A N 1
ATOM 807 C CA . TRP A 1 100 ? 12.037 2.643 -12.574 1.00 92.12 100 TRP A CA 1
ATOM 808 C C . TRP A 1 100 ? 12.057 4.159 -12.414 1.00 92.12 100 TRP A C 1
ATOM 810 O O . TRP A 1 100 ? 12.809 4.692 -11.601 1.00 92.12 100 TRP A O 1
ATOM 820 N N . MET A 1 101 ? 11.166 4.847 -13.121 1.00 94.25 101 MET A N 1
ATOM 821 C CA . MET A 1 101 ? 10.928 6.279 -12.974 1.00 94.25 101 MET A CA 1
ATOM 822 C C . MET A 1 101 ? 9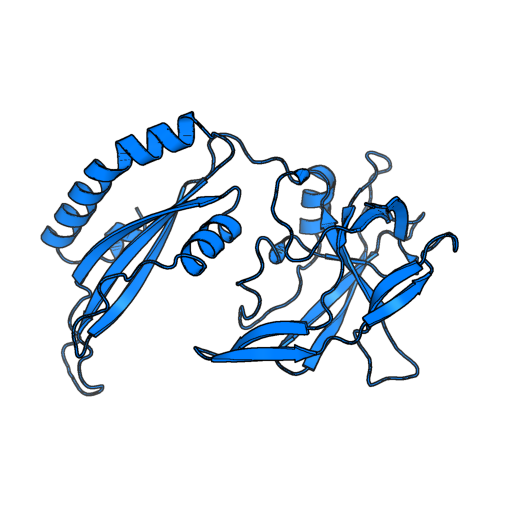.450 6.529 -12.704 1.00 94.25 101 MET A C 1
ATOM 824 O O . MET A 1 101 ? 8.595 6.129 -13.489 1.00 94.25 101 MET A O 1
ATOM 828 N N . TRP A 1 102 ? 9.151 7.202 -11.596 1.00 96.00 102 TRP A N 1
ATOM 829 C CA . TRP A 1 102 ? 7.798 7.633 -11.270 1.00 96.00 102 TRP A CA 1
ATOM 830 C C . TRP A 1 102 ? 7.579 9.073 -11.724 1.00 96.00 102 TRP A C 1
ATOM 832 O O . TRP A 1 102 ? 8.330 9.969 -11.341 1.00 96.00 102 TRP A O 1
ATOM 842 N N . ILE A 1 103 ? 6.537 9.286 -12.517 1.00 95.62 103 ILE A N 1
ATOM 843 C CA . ILE A 1 103 ? 6.019 10.599 -12.878 1.00 95.62 103 ILE A CA 1
ATOM 844 C C . ILE A 1 103 ? 4.738 10.793 -12.059 1.00 95.62 103 ILE A C 1
ATOM 846 O O . ILE A 1 103 ? 3.771 10.067 -12.295 1.00 95.62 103 ILE A O 1
ATOM 850 N N . PRO A 1 104 ? 4.695 11.726 -11.094 1.00 96.00 104 PRO A N 1
ATOM 851 C CA . PRO A 1 104 ? 3.513 11.911 -10.262 1.00 96.00 104 PRO A CA 1
ATOM 852 C C . PRO A 1 104 ? 2.290 12.368 -11.082 1.00 96.00 104 PRO A C 1
ATOM 854 O O . PRO A 1 104 ? 2.444 12.936 -12.177 1.00 96.00 104 PRO A O 1
ATOM 857 N N . PRO A 1 105 ? 1.070 12.124 -10.567 1.00 96.62 105 PRO A N 1
ATOM 858 C CA . PRO A 1 105 ? -0.155 12.631 -11.178 1.00 96.62 105 PRO A CA 1
ATOM 859 C C . PRO A 1 105 ? -0.135 14.161 -11.284 1.00 96.62 105 PRO A C 1
ATOM 861 O O . PRO A 1 105 ? 0.566 14.836 -10.528 1.00 96.62 105 PRO A O 1
ATOM 864 N N . LEU A 1 106 ? -0.905 14.712 -12.225 1.00 96.12 106 LEU A N 1
ATOM 865 C CA . LEU A 1 106 ? -1.076 16.167 -12.348 1.00 96.12 106 LEU A CA 1
ATOM 866 C C . LEU A 1 106 ? -1.899 16.730 -11.184 1.00 96.12 106 LEU A C 1
ATOM 868 O O . LEU A 1 106 ? -1.680 17.858 -10.755 1.00 96.12 106 LEU A O 1
ATOM 872 N N . GLN A 1 107 ? -2.831 15.931 -10.671 1.00 95.56 107 GLN A N 1
ATOM 873 C CA . GLN A 1 107 ? -3.657 16.228 -9.513 1.00 95.56 107 GLN A CA 1
ATOM 874 C C . GLN A 1 107 ? -3.529 15.068 -8.522 1.00 95.56 107 GLN A C 1
ATOM 876 O O . GLN A 1 107 ? -3.778 13.927 -8.900 1.00 95.56 107 GLN A O 1
ATOM 881 N N . PRO A 1 108 ? -3.137 15.303 -7.260 1.00 90.31 108 PRO A N 1
ATOM 882 C CA . PRO A 1 108 ? -3.055 14.230 -6.279 1.00 90.31 108 PRO A CA 1
ATOM 883 C C . PRO A 1 108 ? -4.394 13.499 -6.147 1.00 90.31 108 PRO A C 1
ATOM 885 O O . PRO A 1 108 ? -5.433 14.128 -5.942 1.00 90.31 108 PRO A O 1
ATOM 888 N N . ALA A 1 109 ? -4.367 12.170 -6.242 1.00 90.94 109 ALA A N 1
ATOM 889 C CA . ALA A 1 109 ? -5.550 11.366 -5.988 1.00 90.94 109 ALA A CA 1
ATOM 890 C C . ALA A 1 109 ? -6.038 11.572 -4.549 1.00 90.94 109 ALA A C 1
ATOM 892 O O . ALA A 1 109 ? -5.248 11.674 -3.606 1.00 90.94 109 ALA A O 1
ATOM 893 N N . THR A 1 110 ? -7.357 11.603 -4.371 1.00 89.75 110 THR A N 1
ATOM 894 C CA . THR A 1 110 ? -7.938 11.656 -3.027 1.00 89.75 110 THR A CA 1
ATOM 895 C C . THR A 1 110 ? -7.719 10.320 -2.322 1.00 89.75 110 THR A C 1
ATOM 897 O O . THR A 1 110 ? -7.833 9.258 -2.938 1.00 89.75 110 THR A O 1
ATOM 900 N N . VAL A 1 111 ? -7.427 10.356 -1.020 1.00 88.81 111 VAL A N 1
ATOM 901 C CA . VAL A 1 111 ? -7.093 9.153 -0.238 1.00 88.81 111 VAL A CA 1
ATOM 902 C C . VAL A 1 111 ? -8.184 8.075 -0.345 1.00 88.81 111 VAL A C 1
ATOM 904 O O . VAL A 1 111 ? -7.870 6.903 -0.542 1.00 88.81 111 VAL A O 1
ATOM 907 N N . GLY A 1 112 ? -9.463 8.464 -0.339 1.00 85.69 112 GLY A N 1
ATOM 908 C CA . GLY A 1 112 ? -10.587 7.532 -0.486 1.00 85.69 112 GLY A CA 1
ATOM 909 C C . GLY A 1 112 ? -10.634 6.769 -1.821 1.00 85.69 112 GLY A C 1
ATOM 910 O O . GLY A 1 112 ? -11.206 5.678 -1.876 1.00 85.69 112 GLY A O 1
ATOM 911 N N . THR A 1 113 ? -10.007 7.297 -2.881 1.00 90.75 113 THR A N 1
ATOM 912 C CA . THR A 1 113 ? -9.948 6.662 -4.216 1.00 90.75 113 THR A CA 1
ATOM 913 C C . THR A 1 113 ? -8.780 5.696 -4.397 1.00 90.75 113 THR A C 1
ATOM 915 O O . THR A 1 113 ? -8.713 5.003 -5.417 1.00 90.75 113 THR A O 1
ATOM 918 N N . LEU A 1 114 ? -7.866 5.637 -3.426 1.00 95.56 114 LEU A N 1
ATOM 919 C CA . LEU A 1 114 ? -6.736 4.720 -3.465 1.00 95.56 114 LEU A CA 1
ATOM 920 C C . LEU A 1 114 ? -7.200 3.270 -3.285 1.00 95.56 114 LEU A C 1
ATOM 922 O O . LEU A 1 114 ? -8.173 2.975 -2.574 1.00 95.56 114 LEU A O 1
ATOM 926 N N . GLN A 1 115 ? -6.472 2.354 -3.920 1.00 95.69 115 GLN A N 1
ATOM 927 C CA . GLN A 1 115 ? -6.583 0.932 -3.622 1.00 95.69 115 GLN A CA 1
ATOM 928 C C . GLN A 1 115 ? -6.065 0.666 -2.208 1.00 95.69 115 GLN A C 1
ATOM 930 O O . GLN A 1 115 ? -5.064 1.241 -1.781 1.00 95.69 115 GLN A O 1
ATOM 935 N N . THR A 1 116 ? -6.745 -0.208 -1.479 1.00 96.81 116 THR A N 1
ATOM 936 C CA . THR A 1 116 ? -6.319 -0.649 -0.149 1.00 96.81 116 THR A CA 1
ATOM 937 C C . THR A 1 116 ? -5.630 -2.006 -0.247 1.00 96.81 116 THR A C 1
ATOM 939 O O . THR A 1 116 ? -5.969 -2.788 -1.138 1.00 96.81 116 THR A O 1
ATOM 942 N N . PRO A 1 117 ? -4.681 -2.312 0.654 1.00 96.38 117 PRO A N 1
ATOM 943 C CA . PRO A 1 117 ? -3.975 -3.592 0.629 1.00 96.38 117 PRO A CA 1
ATOM 944 C C . PRO A 1 117 ? -4.920 -4.779 0.852 1.00 96.38 117 PRO A C 1
ATOM 946 O O . PRO A 1 117 ? -4.697 -5.848 0.287 1.00 96.38 117 PRO A O 1
ATOM 949 N N . PHE A 1 118 ? -5.993 -4.574 1.623 1.00 97.06 118 PHE A N 1
ATOM 950 C CA . PHE A 1 118 ? -7.032 -5.563 1.908 1.00 97.06 118 PHE A CA 1
ATOM 951 C C . PHE A 1 118 ? -8.440 -4.994 1.625 1.00 97.06 118 PHE A C 1
ATOM 953 O O . PHE A 1 118 ? -8.575 -3.772 1.455 1.00 97.06 118 PHE A O 1
ATOM 960 N N . PRO A 1 119 ? -9.490 -5.839 1.549 1.00 96.19 119 PRO A N 1
ATOM 961 C CA . PRO A 1 119 ? -10.867 -5.396 1.318 1.00 96.19 119 PRO A CA 1
ATOM 962 C C . PRO A 1 119 ? -11.349 -4.394 2.372 1.00 96.19 119 PRO A C 1
ATOM 964 O O . PRO A 1 119 ? -10.988 -4.492 3.538 1.00 96.19 119 PRO A O 1
ATOM 967 N N . LYS A 1 120 ? -12.179 -3.430 1.970 1.00 95.31 120 LYS A N 1
ATOM 968 C CA . LYS A 1 120 ? -12.768 -2.423 2.868 1.00 95.31 120 LYS A CA 1
ATOM 969 C C . LYS A 1 120 ? -14.046 -2.994 3.495 1.00 95.31 120 LYS A C 1
ATOM 971 O O . LYS A 1 120 ? -14.880 -3.499 2.753 1.00 95.31 120 LYS A O 1
ATOM 976 N N . VAL A 1 121 ? -14.227 -2.877 4.814 1.00 94.88 121 VAL A N 1
ATOM 977 C CA . VAL A 1 121 ? -15.417 -3.409 5.530 1.00 94.88 121 VAL A CA 1
ATOM 978 C C . VAL A 1 121 ? -16.197 -2.377 6.338 1.00 94.88 121 VAL A C 1
ATOM 980 O O . VAL A 1 121 ? -17.331 -2.627 6.734 1.00 94.88 121 VAL A O 1
ATOM 983 N N . GLY A 1 122 ? -15.643 -1.188 6.553 1.00 93.50 122 GLY A N 1
ATOM 984 C CA . GLY A 1 122 ? -16.403 -0.089 7.136 1.00 93.50 122 GLY A CA 1
ATOM 985 C C . GLY A 1 122 ? -15.550 1.134 7.404 1.00 93.50 122 GLY A C 1
ATOM 986 O O . GLY A 1 122 ? -14.421 1.245 6.923 1.00 93.50 122 GLY A O 1
ATOM 987 N N . PHE A 1 123 ? -16.086 2.031 8.220 1.00 94.12 123 PHE A N 1
ATOM 988 C CA . PHE A 1 123 ? -15.413 3.222 8.707 1.00 94.12 123 PHE A CA 1
ATOM 989 C C . PHE A 1 123 ? -15.362 3.230 10.227 1.00 94.12 123 PHE A C 1
ATOM 991 O O . PHE A 1 123 ? -16.317 2.843 10.905 1.00 94.12 123 PHE A O 1
ATOM 998 N N . GLY A 1 124 ? -14.254 3.732 10.753 1.00 94.88 124 GLY A N 1
ATOM 999 C CA . GLY A 1 124 ? -14.049 3.940 12.171 1.00 94.88 124 GLY A CA 1
ATOM 1000 C C . GLY A 1 124 ? -13.464 5.311 12.479 1.00 94.88 124 GLY A C 1
ATOM 1001 O O . GLY A 1 124 ? -12.884 5.989 11.626 1.00 94.88 124 GLY A O 1
ATOM 1002 N N . ILE A 1 125 ? -13.631 5.695 13.735 1.00 95.62 125 ILE A N 1
ATOM 1003 C CA . ILE A 1 125 ? -12.901 6.776 14.393 1.00 95.62 125 ILE A CA 1
ATOM 1004 C C . ILE A 1 125 ? -12.248 6.219 15.657 1.00 95.62 125 ILE A C 1
ATOM 1006 O O . ILE A 1 125 ? -12.617 5.140 16.133 1.00 95.62 125 ILE A O 1
ATOM 1010 N N . PHE A 1 126 ? -11.293 6.955 16.215 1.00 95.19 126 PHE A N 1
ATOM 1011 C CA . PHE A 1 126 ? -10.758 6.616 17.530 1.00 95.19 126 PHE A CA 1
ATOM 1012 C C . PHE A 1 126 ? -11.809 6.852 18.617 1.00 95.19 126 PHE A C 1
ATOM 1014 O O . PHE A 1 126 ? -12.531 7.851 18.586 1.00 95.19 126 PHE A O 1
ATOM 1021 N N . ALA A 1 127 ? -11.870 5.953 19.597 1.00 93.06 127 ALA A N 1
ATOM 1022 C CA . ALA A 1 127 ? -12.621 6.192 20.820 1.00 93.06 127 ALA A CA 1
ATOM 1023 C C . ALA A 1 127 ? -12.016 7.365 21.611 1.00 93.06 127 ALA A C 1
ATOM 1025 O O . ALA A 1 127 ? -10.855 7.746 21.425 1.00 93.06 127 ALA A O 1
ATOM 1026 N N . VAL A 1 128 ? -12.822 7.964 22.491 1.00 88.88 128 VAL A N 1
ATOM 1027 C CA . VAL A 1 128 ? -12.422 9.144 23.270 1.00 88.88 128 VAL A CA 1
ATOM 1028 C C . VAL A 1 128 ? -11.147 8.836 24.060 1.00 88.88 128 VAL A C 1
ATOM 1030 O O . VAL A 1 128 ? -11.093 7.859 24.799 1.00 88.88 128 VAL A O 1
ATOM 1033 N N . ASN A 1 129 ? -10.119 9.675 23.894 1.00 86.44 129 ASN A N 1
ATOM 1034 C CA . ASN A 1 129 ? -8.789 9.527 24.505 1.00 86.44 129 ASN A CA 1
ATOM 1035 C C . ASN A 1 129 ? -8.015 8.242 24.139 1.00 86.44 129 ASN A C 1
ATOM 1037 O O . ASN A 1 129 ? -6.971 7.984 24.734 1.00 86.44 129 ASN A O 1
ATOM 1041 N N . ALA A 1 130 ? -8.463 7.489 23.131 1.00 91.94 130 ALA A N 1
ATOM 1042 C CA . ALA A 1 130 ? -7.896 6.202 22.722 1.00 91.94 130 ALA A CA 1
ATOM 1043 C C . ALA A 1 130 ? -7.217 6.266 21.340 1.00 91.94 130 ALA A C 1
ATOM 1045 O O . ALA A 1 130 ? -7.268 5.326 20.549 1.00 91.94 130 ALA A O 1
ATOM 1046 N N . ALA A 1 131 ? -6.598 7.404 21.019 1.00 94.38 131 ALA A N 1
ATOM 1047 C CA . ALA A 1 131 ? -5.906 7.619 19.753 1.00 94.38 131 ALA A CA 1
ATOM 1048 C C . ALA A 1 131 ? -4.536 6.928 19.731 1.00 94.38 131 ALA A C 1
ATOM 1050 O O . ALA A 1 131 ? -3.497 7.583 19.725 1.00 94.38 131 ALA A O 1
ATOM 1051 N N . THR A 1 132 ? -4.537 5.600 19.759 1.00 96.69 132 THR A N 1
ATOM 1052 C CA . THR A 1 132 ? -3.326 4.780 19.812 1.00 96.69 132 THR A CA 1
ATOM 1053 C C . THR A 1 132 ? -3.329 3.787 18.663 1.00 96.69 132 THR A C 1
ATOM 1055 O O . THR A 1 132 ? -4.299 3.048 18.465 1.00 96.69 132 THR A O 1
ATOM 1058 N N . LEU A 1 133 ? -2.227 3.774 17.921 1.00 97.94 133 LEU A N 1
ATOM 1059 C CA . LEU A 1 133 ? -1.924 2.772 16.912 1.00 97.94 133 LEU A CA 1
ATOM 1060 C C . LEU A 1 133 ? -1.138 1.625 17.550 1.00 97.94 133 LEU A C 1
ATOM 1062 O O . LEU A 1 133 ? -0.330 1.847 18.451 1.00 97.94 133 LEU A O 1
ATOM 1066 N N . GLN A 1 134 ? -1.388 0.411 17.073 1.00 98.00 134 GLN A N 1
ATOM 1067 C CA . GLN A 1 134 ? -0.547 -0.746 17.342 1.00 98.00 134 GLN A CA 1
ATOM 1068 C C . GLN A 1 134 ? 0.574 -0.764 16.301 1.00 98.00 134 GLN A C 1
ATOM 1070 O O . GLN A 1 134 ? 0.305 -0.721 15.098 1.00 98.00 134 GLN A O 1
ATOM 1075 N N . ASP A 1 135 ? 1.814 -0.840 16.760 1.00 97.81 135 ASP A N 1
ATOM 1076 C CA . ASP A 1 135 ? 2.960 -1.025 15.882 1.00 97.81 135 ASP A CA 1
ATOM 1077 C C . ASP A 1 135 ? 3.098 -2.528 15.609 1.00 97.81 135 ASP A C 1
ATOM 1079 O O . ASP A 1 135 ? 2.907 -3.358 16.505 1.00 97.81 135 ASP A O 1
ATOM 1083 N N . VAL A 1 136 ? 3.311 -2.876 14.339 1.00 97.50 136 VAL A N 1
ATOM 1084 C CA . VAL A 1 136 ? 3.251 -4.260 13.853 1.00 97.50 136 VAL A CA 1
ATOM 1085 C C . VAL A 1 136 ? 4.433 -4.542 12.944 1.00 97.50 136 VAL A C 1
ATOM 1087 O O . VAL A 1 136 ? 4.721 -3.766 12.026 1.00 97.50 136 VAL A O 1
ATOM 1090 N N . GLU A 1 137 ? 5.061 -5.692 13.151 1.00 96.88 137 GLU A N 1
ATOM 1091 C CA . GLU A 1 137 ? 6.099 -6.239 12.286 1.00 96.88 137 GLU A CA 1
ATOM 1092 C C . GLU A 1 137 ? 5.573 -7.414 11.455 1.00 96.88 137 GLU A C 1
ATOM 1094 O O . GLU A 1 137 ? 4.689 -8.160 11.864 1.00 96.88 137 GLU A O 1
ATOM 1099 N N . TRP A 1 138 ? 6.115 -7.568 10.250 1.00 96.62 138 TRP A N 1
ATOM 1100 C CA . TRP A 1 138 ? 5.924 -8.728 9.396 1.00 96.62 138 TRP A CA 1
ATOM 1101 C C . TRP A 1 138 ? 7.161 -9.634 9.424 1.00 96.62 138 TRP A C 1
ATOM 1103 O O . TRP A 1 138 ? 8.229 -9.258 8.939 1.00 96.62 138 TRP A O 1
ATOM 1113 N N . GLY A 1 139 ? 6.996 -10.864 9.918 1.00 94.31 139 GLY A N 1
ATOM 1114 C CA . GLY A 1 139 ? 8.072 -11.856 10.037 1.00 94.31 139 GLY A CA 1
ATOM 1115 C C . GLY A 1 139 ? 8.092 -12.933 8.943 1.00 94.31 139 GLY A C 1
ATOM 1116 O O . GLY A 1 139 ? 8.813 -13.930 9.048 1.00 94.31 139 GLY A O 1
ATOM 1117 N N . GLY A 1 140 ? 7.289 -12.793 7.884 1.00 93.94 140 GLY A N 1
ATOM 1118 C CA . GLY A 1 140 ? 7.210 -13.788 6.812 1.00 93.94 140 GLY A CA 1
ATOM 1119 C C . GLY A 1 140 ? 6.482 -15.052 7.260 1.00 93.94 140 GLY A C 1
ATOM 1120 O O . GLY A 1 140 ? 5.265 -15.155 7.141 1.00 93.94 140 GLY A O 1
ATOM 1121 N N . VAL A 1 141 ? 7.224 -16.039 7.766 1.00 92.62 141 VAL A N 1
ATOM 1122 C CA . VAL A 1 141 ? 6.677 -17.343 8.195 1.00 92.62 141 VAL A CA 1
ATOM 1123 C C . VAL A 1 141 ? 5.886 -17.227 9.500 1.00 92.62 141 VAL A C 1
ATOM 1125 O O . VAL A 1 141 ? 4.922 -17.965 9.688 1.00 92.62 141 VAL A O 1
ATOM 1128 N N . THR A 1 142 ? 6.278 -16.320 10.396 1.00 91.44 142 THR A N 1
ATOM 1129 C CA . THR A 1 142 ? 5.604 -16.118 11.689 1.00 91.44 142 THR A CA 1
ATOM 1130 C C . THR A 1 142 ? 4.333 -15.281 11.583 1.00 91.44 142 THR A C 1
ATOM 1132 O O . THR A 1 142 ? 3.497 -15.361 12.473 1.00 91.44 142 THR A O 1
ATOM 1135 N N . GLY A 1 143 ? 4.141 -14.558 10.475 1.00 94.88 143 GLY A N 1
ATOM 1136 C CA . GLY A 1 143 ? 2.982 -13.698 10.263 1.00 94.88 143 GLY A CA 1
ATOM 1137 C C . GLY A 1 143 ? 3.220 -12.274 10.758 1.00 94.88 143 GLY A C 1
ATOM 1138 O O . GLY A 1 143 ? 4.336 -11.758 10.652 1.00 94.88 143 GLY A O 1
ATOM 1139 N N . PHE A 1 144 ? 2.148 -11.641 11.229 1.00 95.75 144 PHE A N 1
ATOM 1140 C CA . PHE A 1 144 ? 2.210 -10.338 11.882 1.00 95.75 144 PHE A CA 1
ATOM 1141 C C . PHE A 1 144 ? 2.464 -10.521 13.373 1.00 95.75 144 PHE A C 1
ATOM 1143 O O . PHE A 1 144 ? 1.861 -11.409 13.969 1.00 95.75 144 PHE A O 1
ATOM 1150 N N . ASP A 1 145 ? 3.314 -9.669 13.929 1.00 94.81 145 ASP A N 1
ATOM 1151 C CA . ASP A 1 145 ? 3.691 -9.666 15.340 1.00 94.81 145 ASP A CA 1
ATOM 1152 C C . ASP A 1 145 ? 3.563 -8.252 15.912 1.00 94.81 145 ASP A C 1
ATOM 1154 O O . ASP A 1 145 ? 3.610 -7.259 15.174 1.00 94.81 145 ASP A O 1
ATOM 1158 N N . ASP A 1 146 ? 3.361 -8.163 17.216 1.00 93.75 146 ASP A N 1
ATOM 1159 C CA . ASP A 1 146 ? 3.217 -6.909 17.933 1.00 93.75 146 ASP A CA 1
ATOM 1160 C C . ASP A 1 146 ? 4.606 -6.330 18.283 1.00 93.75 146 ASP A C 1
ATOM 1162 O O . ASP A 1 146 ? 5.532 -7.039 18.658 1.00 93.75 146 ASP A O 1
ATOM 1166 N N . ASP A 1 147 ? 4.800 -5.026 18.072 1.00 92.31 147 ASP A N 1
ATOM 1167 C CA . ASP A 1 147 ? 6.125 -4.382 18.178 1.00 92.31 147 ASP A CA 1
ATOM 1168 C C . ASP A 1 147 ? 6.089 -3.091 19.021 1.00 92.31 147 ASP A C 1
ATOM 1170 O O . ASP A 1 147 ? 7.075 -2.369 19.162 1.00 92.31 147 ASP A O 1
ATOM 1174 N N . GLY A 1 148 ? 4.934 -2.802 19.624 1.00 94.56 148 GLY A N 1
ATOM 1175 C CA . GLY A 1 148 ? 4.723 -1.650 20.490 1.00 94.56 148 GLY A CA 1
ATOM 1176 C C . GLY A 1 148 ? 3.479 -0.847 20.136 1.00 94.56 148 GLY A C 1
ATOM 1177 O O . GLY A 1 148 ? 2.544 -1.325 19.493 1.00 94.56 148 GLY A O 1
ATOM 1178 N N . GLN A 1 149 ? 3.429 0.392 20.615 1.00 96.88 149 GLN A N 1
ATOM 1179 C CA . GLN A 1 149 ? 2.293 1.277 20.402 1.00 96.88 149 GLN A CA 1
ATOM 1180 C C . GLN A 1 149 ? 2.742 2.713 20.186 1.00 96.88 149 GLN A C 1
ATOM 1182 O O . GLN A 1 149 ? 3.553 3.249 20.943 1.00 96.88 149 GLN A O 1
ATOM 1187 N N . THR A 1 150 ? 2.083 3.381 19.244 1.00 97.56 150 THR A N 1
ATOM 1188 C CA . THR A 1 150 ? 2.286 4.802 18.981 1.00 97.56 150 THR A CA 1
ATOM 1189 C C . THR A 1 150 ? 1.025 5.589 19.323 1.00 97.56 150 THR A C 1
ATOM 1191 O O . THR A 1 150 ? -0.026 5.438 18.692 1.00 97.56 150 THR A O 1
ATOM 1194 N N . ARG A 1 151 ? 1.120 6.476 20.321 1.00 96.56 151 ARG A N 1
ATOM 1195 C CA . ARG A 1 151 ? 0.035 7.405 20.664 1.00 96.56 151 ARG A CA 1
ATOM 1196 C C . ARG A 1 151 ? 0.037 8.598 19.712 1.00 96.56 151 ARG A C 1
ATOM 1198 O O . ARG A 1 151 ? 1.030 9.310 19.588 1.00 96.56 151 ARG A O 1
ATOM 1205 N N . LEU A 1 152 ? -1.103 8.842 19.084 1.00 95.06 152 LEU A N 1
ATOM 1206 C CA . LEU A 1 152 ? -1.328 9.964 18.187 1.00 95.06 152 LEU A CA 1
ATOM 1207 C C . LEU A 1 152 ? -1.758 11.207 18.968 1.00 95.06 152 LEU A C 1
ATOM 1209 O O . LEU A 1 152 ? -2.557 11.142 19.905 1.00 95.06 152 LEU A O 1
ATOM 1213 N N . GLN A 1 153 ? -1.265 12.362 18.531 1.00 91.44 153 GLN A N 1
ATOM 1214 C CA . GLN A 1 153 ? -1.740 13.656 19.007 1.00 91.44 153 GLN A CA 1
ATOM 1215 C C . GLN A 1 153 ? -2.901 14.103 18.120 1.00 91.44 153 GLN A C 1
ATOM 1217 O O . GLN A 1 153 ? -2.696 14.564 16.997 1.00 91.44 153 GLN A O 1
ATOM 1222 N N . LEU A 1 154 ? -4.132 13.927 18.606 1.00 87.19 154 LEU A N 1
ATOM 1223 C CA . LEU A 1 154 ? -5.318 14.395 17.895 1.00 87.19 154 LEU A CA 1
ATOM 1224 C C . LEU A 1 154 ? -5.599 15.866 18.226 1.00 87.19 154 LEU A C 1
ATOM 1226 O O . LEU A 1 154 ? -5.698 16.206 19.407 1.00 87.19 154 LEU A O 1
ATOM 1230 N N . PRO A 1 155 ? -5.789 16.738 17.222 1.00 83.19 155 PRO A N 1
ATOM 1231 C CA . PRO A 1 155 ? -6.408 18.032 17.459 1.00 83.19 155 PRO A CA 1
ATOM 1232 C C . PRO A 1 155 ? -7.883 17.843 17.852 1.00 83.19 155 PRO A C 1
ATOM 1234 O O . PRO A 1 155 ? -8.495 16.820 17.546 1.00 83.19 155 PRO A O 1
ATOM 1237 N N . ALA A 1 156 ? -8.482 18.855 18.486 1.00 80.44 156 ALA A N 1
ATOM 1238 C CA . ALA A 1 156 ? 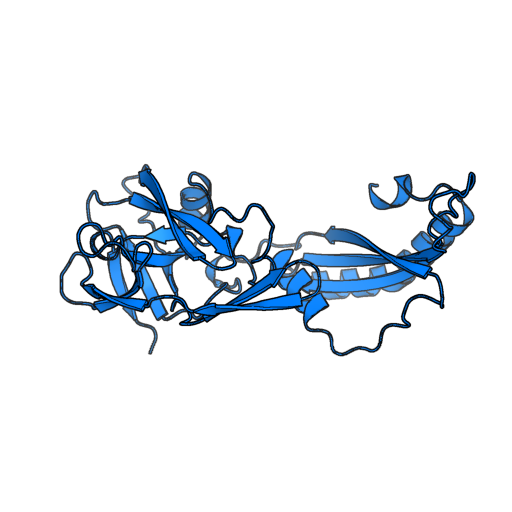-9.906 18.827 18.844 1.00 80.44 156 ALA A CA 1
ATOM 1239 C C . ALA A 1 156 ? -10.832 18.715 17.613 1.00 80.44 156 ALA A C 1
ATOM 1241 O O . ALA A 1 156 ? -11.940 18.194 17.703 1.00 80.44 156 ALA A O 1
ATOM 1242 N N . SER A 1 157 ? -10.375 19.209 16.460 1.00 80.81 157 SER A N 1
ATOM 1243 C CA . SER A 1 157 ? -11.041 19.115 15.162 1.00 80.81 157 SER A CA 1
ATOM 1244 C C . SER A 1 157 ? -9.996 19.281 14.048 1.00 80.81 157 SER A C 1
ATOM 1246 O O . SER A 1 157 ? -9.061 20.069 14.230 1.00 80.81 157 SER A O 1
ATOM 1248 N N . PRO A 1 158 ? -10.121 18.591 12.899 1.00 84.31 158 PRO A N 1
ATOM 1249 C CA . PRO A 1 158 ? -11.159 17.612 12.550 1.00 84.31 158 PRO A CA 1
ATOM 1250 C C . PRO A 1 158 ? -10.954 16.237 13.215 1.00 84.31 158 PRO A C 1
ATOM 1252 O O . PRO A 1 158 ? -9.866 15.907 13.679 1.00 84.31 158 PRO A O 1
ATOM 1255 N N . VAL A 1 159 ? -12.013 15.419 13.245 1.00 90.12 159 VAL A N 1
ATOM 1256 C CA . VAL A 1 159 ? -11.965 14.038 13.763 1.00 90.12 159 VAL A CA 1
ATOM 1257 C C . VAL A 1 159 ? -11.249 13.127 12.765 1.00 90.12 159 VAL A C 1
ATOM 1259 O O . VAL A 1 159 ? -11.600 13.095 11.584 1.00 90.12 159 VAL A O 1
ATOM 1262 N N . ALA A 1 160 ? -10.274 12.351 13.245 1.00 93.88 160 ALA A N 1
ATOM 1263 C CA . ALA A 1 160 ? -9.570 11.366 12.430 1.00 93.88 160 ALA A CA 1
ATOM 1264 C C . ALA A 1 160 ? -10.496 10.195 12.074 1.00 93.88 160 ALA A C 1
ATOM 1266 O O . ALA A 1 160 ? -11.035 9.530 12.961 1.00 93.88 160 ALA A O 1
ATOM 1267 N N . ARG A 1 161 ? -10.660 9.943 10.771 1.00 95.12 161 ARG A N 1
ATOM 1268 C CA . ARG A 1 161 ? -11.509 8.882 10.217 1.00 95.12 161 ARG A CA 1
ATOM 1269 C C . ARG A 1 161 ? -10.662 7.915 9.414 1.00 95.12 161 ARG A C 1
ATOM 1271 O O . ARG A 1 161 ? -9.858 8.318 8.575 1.00 95.12 161 ARG A O 1
ATOM 1278 N N . PHE A 1 162 ? -10.894 6.632 9.612 1.00 96.81 162 PHE A N 1
ATOM 1279 C CA . PHE A 1 162 ? -10.180 5.585 8.903 1.00 96.81 162 PHE A CA 1
ATOM 1280 C C . PHE A 1 162 ? -11.139 4.524 8.378 1.00 96.81 162 PHE A C 1
ATOM 1282 O O . PHE A 1 162 ? -12.240 4.327 8.884 1.00 96.81 162 PHE A O 1
ATOM 1289 N N . ILE A 1 163 ? -10.714 3.859 7.317 1.00 97.31 163 ILE A N 1
ATOM 1290 C CA . ILE A 1 163 ? -11.383 2.722 6.709 1.00 97.31 163 ILE A CA 1
ATOM 1291 C C . ILE A 1 163 ? -10.918 1.475 7.455 1.00 97.31 163 ILE A C 1
ATOM 1293 O O . ILE A 1 163 ? -9.716 1.247 7.579 1.00 97.31 163 ILE A O 1
ATOM 1297 N N . LEU A 1 164 ? -11.861 0.671 7.933 1.00 97.31 164 LEU A N 1
ATOM 1298 C CA . LEU A 1 164 ? -11.599 -0.655 8.483 1.00 97.31 164 LEU A CA 1
ATOM 1299 C C . LEU A 1 164 ? -11.369 -1.624 7.325 1.00 97.31 164 LEU A C 1
ATOM 1301 O O . LEU A 1 164 ? -12.159 -1.641 6.373 1.00 97.31 164 LEU A O 1
ATOM 1305 N N . LEU A 1 165 ? -10.307 -2.421 7.399 1.00 97.94 165 LEU A N 1
ATOM 1306 C CA . LEU A 1 165 ? -9.990 -3.421 6.387 1.00 97.94 165 LEU A CA 1
ATOM 1307 C C . LEU A 1 165 ? -10.276 -4.840 6.905 1.00 97.94 165 LEU A C 1
ATOM 1309 O O . LEU A 1 165 ? -10.090 -5.103 8.090 1.00 97.94 165 LEU A O 1
ATOM 1313 N N . ASP A 1 166 ? -10.716 -5.751 6.028 1.00 97.00 166 ASP A N 1
ATOM 1314 C CA . ASP A 1 166 ? -10.854 -7.179 6.350 1.00 97.00 166 ASP A CA 1
ATOM 1315 C C . ASP A 1 166 ? -9.468 -7.832 6.313 1.00 97.00 166 ASP A C 1
ATOM 1317 O O . ASP A 1 166 ? -8.895 -7.954 5.223 1.00 97.00 166 ASP A O 1
ATOM 1321 N N . PRO A 1 167 ? -8.884 -8.236 7.453 1.00 96.12 167 PRO A N 1
ATOM 1322 C CA . PRO A 1 167 ? -7.620 -8.948 7.422 1.00 96.12 167 PRO A CA 1
ATOM 1323 C C . PRO A 1 167 ? -7.796 -10.296 6.704 1.00 96.12 167 PRO A C 1
ATOM 1325 O O . PRO A 1 167 ? -8.698 -11.069 7.041 1.00 96.12 167 PRO A O 1
ATOM 1328 N N . PRO A 1 168 ? -6.941 -10.632 5.725 1.00 95.94 168 PRO A N 1
ATOM 1329 C CA . PRO A 1 168 ? -7.048 -11.916 5.057 1.00 95.94 168 PRO A CA 1
ATOM 1330 C C . PRO A 1 168 ? -6.594 -13.036 6.003 1.00 95.94 168 PRO A C 1
ATOM 1332 O O . PRO A 1 168 ? -5.618 -12.891 6.733 1.00 95.94 168 PRO A O 1
ATOM 1335 N N . GLN A 1 169 ? -7.236 -14.205 5.925 1.00 96.44 169 GLN A N 1
ATOM 1336 C CA . GLN A 1 169 ? -6.810 -15.419 6.652 1.00 96.44 169 GLN A CA 1
ATOM 1337 C C . GLN A 1 169 ? -5.438 -15.936 6.198 1.00 96.44 169 GLN A C 1
ATOM 1339 O O . GLN A 1 169 ? -4.874 -16.875 6.756 1.00 96.44 169 GLN A O 1
ATOM 1344 N N . THR A 1 170 ? -4.919 -15.376 5.114 1.00 96.94 170 THR A N 1
ATOM 1345 C CA . THR A 1 170 ? -3.694 -15.797 4.475 1.00 96.94 170 THR A CA 1
ATOM 1346 C C . THR A 1 170 ? -3.014 -14.594 3.848 1.00 96.94 170 THR A C 1
ATOM 1348 O O . THR A 1 170 ? -3.629 -13.861 3.075 1.00 96.94 170 THR A O 1
ATOM 1351 N N . ILE A 1 171 ? -1.716 -14.460 4.093 1.00 97.06 171 ILE A N 1
ATOM 1352 C CA . ILE A 1 171 ? -0.859 -13.525 3.372 1.00 97.06 171 ILE A CA 1
ATOM 1353 C C . ILE A 1 171 ? 0.026 -14.309 2.416 1.00 97.06 171 ILE A C 1
ATOM 1355 O O . ILE A 1 171 ? 0.794 -15.185 2.814 1.00 97.06 171 ILE A O 1
ATOM 1359 N N . ASN A 1 172 ? -0.068 -13.953 1.141 1.00 95.62 172 ASN A N 1
ATOM 1360 C CA . ASN A 1 172 ? 0.916 -14.320 0.137 1.00 95.62 172 ASN A CA 1
ATOM 1361 C C . ASN A 1 172 ? 2.098 -13.352 0.214 1.00 95.62 172 ASN A C 1
ATOM 1363 O O . ASN A 1 172 ? 1.902 -12.144 0.375 1.00 95.62 172 ASN A O 1
ATOM 1367 N N . TRP A 1 173 ? 3.319 -13.849 0.060 1.00 94.38 173 TRP A N 1
ATOM 1368 C CA . TRP A 1 173 ? 4.537 -13.042 0.147 1.00 94.38 173 TRP A CA 1
ATOM 1369 C C . TRP A 1 173 ? 5.701 -13.718 -0.585 1.00 94.38 173 TRP A C 1
ATOM 1371 O O . TRP A 1 173 ? 5.641 -14.906 -0.895 1.00 94.38 173 TRP A O 1
ATOM 1381 N N . PHE A 1 174 ? 6.759 -12.974 -0.907 1.00 88.31 174 PHE A N 1
ATOM 1382 C CA . PHE A 1 174 ? 7.890 -13.512 -1.673 1.00 88.31 174 PHE A CA 1
ATOM 1383 C C . PHE A 1 174 ? 9.131 -13.735 -0.805 1.00 88.31 174 PHE A C 1
ATOM 1385 O O . PHE A 1 174 ? 9.618 -12.812 -0.161 1.00 88.31 174 PHE A O 1
ATOM 1392 N N . TRP A 1 175 ? 9.702 -14.943 -0.864 1.00 87.75 175 TRP A N 1
ATOM 1393 C CA . TRP A 1 175 ? 11.064 -15.226 -0.396 1.00 87.75 175 TRP A CA 1
ATOM 1394 C C . TRP A 1 175 ? 11.976 -15.381 -1.617 1.00 87.75 175 TRP A C 1
ATOM 1396 O O . TRP A 1 175 ? 11.997 -16.426 -2.283 1.00 87.75 175 TRP A O 1
ATOM 1406 N N . GLY A 1 176 ? 12.697 -14.316 -1.968 1.00 86.00 176 GLY A N 1
ATOM 1407 C CA . GLY A 1 176 ? 13.411 -14.244 -3.242 1.00 86.00 176 GLY A CA 1
ATOM 1408 C C . GLY A 1 176 ? 12.433 -14.328 -4.420 1.00 86.00 176 GLY A C 1
ATOM 1409 O O . GLY A 1 176 ? 11.570 -13.472 -4.573 1.00 86.00 176 GLY A O 1
ATOM 1410 N N . ARG A 1 177 ? 12.550 -15.367 -5.258 1.00 81.69 177 ARG A N 1
ATOM 1411 C CA . ARG A 1 177 ? 11.650 -15.599 -6.411 1.00 81.69 177 ARG A CA 1
ATOM 1412 C C . ARG A 1 177 ? 10.487 -16.549 -6.118 1.00 81.69 177 ARG A C 1
ATOM 1414 O O . ARG A 1 177 ? 9.723 -16.867 -7.024 1.00 81.69 177 ARG A O 1
ATOM 1421 N N . ARG A 1 178 ? 10.382 -17.066 -4.892 1.00 87.62 178 ARG A N 1
ATOM 1422 C CA . ARG A 1 178 ? 9.366 -18.061 -4.531 1.00 87.62 178 ARG A CA 1
ATOM 1423 C C . ARG A 1 178 ? 8.198 -17.381 -3.841 1.00 87.62 178 ARG A C 1
ATOM 1425 O O . ARG A 1 178 ? 8.405 -16.687 -2.847 1.00 87.62 178 ARG A O 1
ATOM 1432 N N . LEU A 1 179 ? 6.995 -17.632 -4.347 1.00 91.94 179 LEU A N 1
ATOM 1433 C CA . LEU A 1 179 ? 5.767 -17.291 -3.646 1.00 91.94 179 LEU A CA 1
ATOM 1434 C C . LEU A 1 179 ? 5.617 -18.219 -2.436 1.00 91.94 179 LEU A C 1
ATOM 1436 O O . LEU A 1 179 ? 5.779 -19.438 -2.540 1.00 91.94 179 LEU A O 1
ATOM 1440 N N . ARG A 1 180 ? 5.354 -17.621 -1.283 1.00 95.94 180 ARG A N 1
ATOM 1441 C CA . ARG A 1 180 ? 5.079 -18.271 -0.009 1.00 95.94 180 ARG A CA 1
ATOM 1442 C C . ARG A 1 180 ? 3.736 -17.787 0.509 1.00 95.94 180 ARG A C 1
ATOM 1444 O O . ARG A 1 180 ? 3.230 -16.747 0.091 1.00 95.94 180 ARG A O 1
ATOM 1451 N N . GLN A 1 181 ? 3.190 -18.574 1.418 1.00 96.94 181 GLN A N 1
ATOM 1452 C CA . GLN A 1 181 ? 1.890 -18.354 2.011 1.00 96.94 181 GLN A CA 1
ATOM 1453 C C . GLN A 1 181 ? 2.015 -18.559 3.518 1.00 96.94 181 GLN A C 1
ATOM 1455 O O . GLN A 1 181 ? 2.584 -19.562 3.949 1.00 96.94 181 GLN A O 1
ATOM 1460 N N . THR A 1 182 ? 1.485 -17.622 4.297 1.00 96.44 182 THR A N 1
ATOM 1461 C CA . THR A 1 182 ? 1.423 -17.711 5.760 1.00 96.44 182 THR A CA 1
ATOM 1462 C C . THR A 1 182 ? -0.019 -17.543 6.206 1.00 96.44 182 THR A C 1
ATOM 1464 O O . THR A 1 182 ? -0.701 -16.616 5.763 1.00 96.44 182 THR A O 1
ATOM 1467 N N . SER A 1 183 ? -0.484 -18.450 7.064 1.00 96.44 183 SER A N 1
ATOM 1468 C CA . SER A 1 183 ? -1.804 -18.355 7.689 1.00 96.44 183 SER A CA 1
ATOM 1469 C C . SER A 1 183 ? -1.791 -17.265 8.751 1.00 96.44 183 SER A C 1
ATOM 1471 O O . SER A 1 183 ? -0.860 -17.205 9.551 1.00 96.44 183 SER A O 1
ATOM 1473 N N . ILE A 1 184 ? -2.831 -16.440 8.777 1.00 95.94 184 ILE A N 1
ATOM 1474 C CA . ILE A 1 184 ? -2.996 -15.375 9.764 1.00 95.94 184 ILE A CA 1
ATOM 1475 C C . ILE A 1 184 ? -4.121 -15.762 10.714 1.00 95.94 184 ILE A C 1
ATOM 1477 O O . ILE A 1 184 ? -5.225 -16.094 10.277 1.00 95.94 184 ILE A O 1
ATOM 1481 N N . SER A 1 185 ? -3.837 -15.726 12.013 1.00 94.75 185 SER A N 1
ATOM 1482 C CA . SER A 1 185 ? -4.836 -15.974 13.047 1.00 94.75 185 SER A CA 1
ATOM 1483 C C . SER A 1 185 ? -5.806 -14.799 13.105 1.00 94.75 185 SER A C 1
ATOM 1485 O O . SER A 1 185 ? -5.415 -13.672 13.398 1.00 94.75 185 SER A O 1
ATOM 1487 N N . ILE A 1 186 ? -7.078 -15.057 12.797 1.00 95.88 186 ILE A N 1
ATOM 1488 C CA . ILE A 1 186 ? -8.136 -14.045 12.830 1.00 95.88 186 ILE A CA 1
ATOM 1489 C C . ILE A 1 186 ? -9.028 -14.290 14.038 1.00 95.88 186 ILE A C 1
ATOM 1491 O O . ILE A 1 186 ? -9.562 -15.383 14.225 1.00 95.88 186 ILE A O 1
ATOM 1495 N N . VAL A 1 187 ? -9.242 -13.241 14.823 1.00 95.19 187 VAL A N 1
ATOM 1496 C CA . VAL A 1 187 ? -10.142 -13.235 15.975 1.00 95.19 187 VAL A CA 1
ATOM 1497 C C . VAL A 1 187 ? -11.243 -12.204 15.781 1.00 95.19 187 VAL A C 1
ATOM 1499 O O . VAL A 1 187 ? -11.096 -11.223 15.055 1.00 95.19 187 VAL A O 1
ATOM 1502 N N . HIS A 1 188 ? -12.368 -12.425 16.450 1.00 94.88 188 HIS A N 1
ATOM 1503 C CA . HIS A 1 188 ? -13.474 -11.477 16.489 1.00 94.88 188 HIS A CA 1
ATOM 1504 C C . HIS A 1 188 ? -13.450 -10.769 17.840 1.00 94.88 188 HIS A C 1
ATOM 1506 O O . HIS A 1 188 ? -13.445 -11.417 18.892 1.00 94.88 188 HIS A O 1
ATOM 1512 N N . ARG A 1 189 ? -13.392 -9.437 17.822 1.00 93.75 189 ARG A N 1
ATOM 1513 C CA . ARG A 1 189 ? -13.284 -8.613 19.031 1.00 93.75 189 ARG A CA 1
ATOM 1514 C C . ARG A 1 189 ? -14.319 -7.499 19.004 1.00 93.75 189 ARG A C 1
ATOM 1516 O O . ARG A 1 189 ? -14.639 -6.960 17.945 1.00 93.75 189 ARG A O 1
ATOM 1523 N N . ARG A 1 190 ? -14.852 -7.175 20.181 1.00 93.00 190 ARG A N 1
ATOM 1524 C CA . ARG A 1 190 ? -15.780 -6.054 20.349 1.00 93.00 190 ARG A CA 1
ATOM 1525 C C . ARG A 1 190 ? -15.017 -4.737 20.282 1.00 93.00 190 ARG A C 1
ATOM 1527 O O . ARG A 1 190 ? -13.892 -4.655 20.764 1.00 93.00 190 ARG A O 1
ATOM 1534 N N . THR A 1 191 ? -15.643 -3.725 19.699 1.00 93.31 191 THR A N 1
ATOM 1535 C CA . THR A 1 191 ? -15.091 -2.368 19.653 1.00 93.31 191 THR A CA 1
ATOM 1536 C C . THR A 1 191 ? -15.430 -1.572 20.922 1.00 93.31 191 THR A C 1
ATOM 1538 O O . THR A 1 191 ? -16.212 -2.045 21.747 1.00 93.31 191 THR A O 1
ATOM 1541 N N . ALA A 1 192 ? -14.885 -0.359 21.082 1.00 85.69 192 ALA A N 1
ATOM 1542 C CA . ALA A 1 192 ? -14.949 0.443 22.318 1.00 85.69 192 ALA A CA 1
ATOM 1543 C C . ALA A 1 192 ? -16.358 0.605 22.929 1.00 85.69 192 ALA A C 1
ATOM 1545 O O . ALA A 1 192 ? -16.520 0.603 24.144 1.00 85.69 192 ALA A O 1
ATOM 1546 N N . VAL A 1 193 ? -17.391 0.730 22.088 1.00 77.81 193 VAL A N 1
ATOM 1547 C CA . VAL A 1 193 ? -18.791 0.958 22.513 1.00 77.81 193 VAL A CA 1
ATOM 1548 C C . VAL A 1 193 ? -19.597 -0.355 22.582 1.00 77.81 193 VAL A C 1
ATOM 1550 O O . VAL A 1 193 ? -20.806 -0.345 22.766 1.00 77.81 193 VAL A O 1
ATOM 1553 N N . GLY A 1 194 ? -18.958 -1.521 22.430 1.00 61.75 194 GLY A N 1
ATOM 1554 C CA . GLY A 1 194 ? -19.568 -2.845 22.626 1.00 61.75 194 GLY A CA 1
ATOM 1555 C C . GLY A 1 194 ? -20.653 -3.260 21.620 1.00 61.75 194 GLY A C 1
ATOM 1556 O O . GLY A 1 194 ? -21.071 -4.416 21.638 1.00 61.75 194 GLY A O 1
ATOM 1557 N N . GLN A 1 195 ? -21.092 -2.358 20.737 1.00 73.56 195 GLN A N 1
ATOM 1558 C CA . GLN A 1 195 ? -22.181 -2.589 19.780 1.00 73.56 195 GLN A CA 1
ATOM 1559 C C . GLN A 1 195 ? -21.737 -3.296 18.494 1.00 73.56 195 GLN A C 1
ATOM 1561 O O . GLN A 1 195 ? -22.557 -3.920 17.825 1.00 73.56 195 GLN A O 1
ATOM 1566 N N . HIS A 1 196 ? -20.447 -3.242 18.157 1.00 86.75 196 HIS A N 1
ATOM 1567 C CA . HIS A 1 196 ? -19.910 -3.846 16.941 1.00 86.75 196 HIS A CA 1
ATOM 1568 C C . HIS A 1 196 ? -18.808 -4.850 17.262 1.00 86.75 196 HIS A C 1
ATOM 1570 O O . HIS A 1 196 ? -18.041 -4.691 18.213 1.00 86.75 196 HIS A O 1
ATOM 1576 N N . THR A 1 197 ? -18.737 -5.893 16.439 1.00 92.38 197 THR A N 1
ATOM 1577 C CA . THR A 1 197 ? -17.639 -6.859 16.434 1.00 92.38 197 THR A CA 1
ATOM 1578 C C . THR A 1 197 ? -16.895 -6.721 15.117 1.00 92.38 197 THR A C 1
ATOM 1580 O O . THR A 1 197 ? -17.518 -6.659 14.060 1.00 92.38 197 THR A O 1
ATOM 1583 N N . VAL A 1 198 ? -15.571 -6.668 15.187 1.00 94.31 198 VAL A N 1
ATOM 1584 C CA . VAL A 1 198 ? -14.685 -6.556 14.025 1.00 94.31 198 VAL A CA 1
ATOM 1585 C C . VAL A 1 198 ? -13.751 -7.757 13.974 1.00 94.31 198 VAL A C 1
ATOM 1587 O O . VAL A 1 198 ? -13.372 -8.309 15.013 1.00 94.31 198 VAL A O 1
ATOM 1590 N N . LYS A 1 199 ? -13.387 -8.162 12.757 1.00 96.06 199 LYS A N 1
ATOM 1591 C CA . LYS A 1 199 ? -12.289 -9.102 12.539 1.00 96.06 199 LYS A CA 1
ATOM 1592 C C . LYS A 1 199 ? -10.973 -8.374 12.783 1.00 96.06 199 LYS A C 1
ATOM 1594 O O . LYS A 1 199 ? -10.743 -7.300 12.232 1.00 96.06 199 LYS A O 1
ATOM 1599 N N . ALA A 1 200 ? -10.126 -8.971 13.600 1.00 96.75 200 ALA A N 1
ATOM 1600 C CA . ALA A 1 200 ? -8.800 -8.480 13.924 1.00 96.75 200 ALA A CA 1
ATOM 1601 C C . ALA A 1 200 ? -7.784 -9.603 13.712 1.00 96.75 200 ALA A C 1
ATOM 1603 O O . ALA A 1 200 ? -8.119 -10.783 13.833 1.00 96.75 200 ALA A O 1
ATOM 1604 N N . VAL A 1 201 ? -6.550 -9.227 13.402 1.00 97.00 201 VAL A N 1
ATOM 1605 C CA . VAL A 1 201 ? -5.423 -10.155 13.448 1.00 97.00 201 VAL A CA 1
ATOM 1606 C C . VAL A 1 201 ? -5.030 -10.336 14.902 1.00 97.00 201 VAL A C 1
ATOM 1608 O O . VAL A 1 201 ? -4.862 -9.351 15.616 1.00 97.00 201 VAL A O 1
ATOM 1611 N N . ASP A 1 202 ? -4.910 -11.586 15.317 1.00 95.31 202 ASP A N 1
ATOM 1612 C CA . ASP A 1 202 ? -4.244 -11.986 16.547 1.00 95.31 202 ASP A CA 1
ATOM 1613 C C . ASP A 1 202 ? -2.733 -11.993 16.287 1.00 95.31 202 ASP A C 1
ATOM 1615 O O . ASP A 1 202 ? -2.250 -12.802 15.490 1.00 95.31 202 ASP A O 1
ATOM 1619 N N . LEU A 1 203 ? -2.034 -11.028 16.884 1.00 94.38 203 LEU A N 1
ATOM 1620 C CA . LEU A 1 203 ? -0.598 -10.804 16.714 1.00 94.38 203 LEU A CA 1
ATOM 1621 C C . LEU A 1 203 ? 0.233 -11.760 17.583 1.00 94.38 203 LEU A C 1
ATOM 1623 O O . LEU A 1 203 ? 1.355 -12.083 17.221 1.00 94.38 203 LEU A O 1
ATOM 1627 N N . ASP A 1 204 ? -0.360 -12.318 18.643 1.00 86.00 204 ASP A N 1
ATOM 1628 C CA . ASP A 1 204 ? 0.304 -13.206 19.603 1.00 86.00 204 ASP A CA 1
ATOM 1629 C C . ASP A 1 204 ? -0.446 -14.537 19.791 1.00 86.00 204 ASP A C 1
ATOM 1631 O O . ASP A 1 204 ? -0.758 -14.949 20.918 1.00 86.00 204 ASP A O 1
ATOM 1635 N N . PRO A 1 205 ? -0.722 -15.300 18.718 1.00 79.31 205 PRO A N 1
ATOM 1636 C CA . PRO A 1 205 ? -1.613 -16.457 18.801 1.00 79.31 205 PRO A CA 1
ATOM 1637 C C . PRO A 1 205 ? -1.045 -17.605 19.646 1.00 79.31 205 PRO A C 1
ATOM 1639 O O . PRO A 1 205 ? -1.764 -18.535 20.011 1.00 79.31 205 PRO A O 1
ATOM 1642 N N . ARG A 1 206 ? 0.259 -17.573 19.946 1.00 78.06 206 ARG A N 1
ATOM 1643 C CA . ARG A 1 206 ? 0.947 -18.570 20.780 1.00 78.06 206 ARG A CA 1
ATOM 1644 C C . ARG A 1 206 ? 0.999 -18.184 22.259 1.00 78.06 206 ARG A C 1
ATOM 1646 O O . ARG A 1 206 ? 1.400 -19.020 23.065 1.00 78.06 206 ARG A O 1
ATOM 1653 N N . ASN A 1 207 ? 0.594 -16.964 22.618 1.00 74.00 207 ASN A N 1
ATOM 1654 C CA . ASN A 1 207 ? 0.570 -16.487 23.995 1.00 74.00 207 ASN A CA 1
ATOM 1655 C C . ASN A 1 207 ? -0.883 -16.342 24.496 1.00 74.00 207 ASN A C 1
ATOM 1657 O O . ASN A 1 207 ? -1.528 -15.317 24.265 1.00 74.00 207 ASN A O 1
ATOM 1661 N N . PRO A 1 208 ? -1.420 -17.337 25.225 1.00 61.03 208 PRO A N 1
ATOM 1662 C CA . PRO A 1 208 ? -2.818 -17.331 25.655 1.00 61.03 208 PRO A CA 1
ATOM 1663 C C . PRO A 1 208 ? -3.160 -16.245 26.690 1.00 61.03 208 PRO A C 1
ATOM 1665 O O . PRO A 1 208 ? -4.341 -15.984 26.909 1.00 61.03 208 PRO A O 1
ATOM 1668 N N . PHE A 1 209 ? -2.167 -15.601 27.317 1.00 60.78 209 PHE A N 1
ATOM 1669 C CA . PHE A 1 209 ? -2.377 -14.628 28.402 1.00 60.78 209 PHE A CA 1
ATOM 1670 C C . PHE A 1 209 ? -2.019 -13.181 28.028 1.00 60.78 209 PHE A C 1
ATOM 1672 O O . PHE A 1 209 ? -2.246 -12.278 28.828 1.00 60.78 209 PHE A O 1
ATOM 1679 N N . GLY A 1 210 ? -1.483 -12.955 26.824 1.00 61.19 210 GLY A N 1
ATOM 1680 C CA . GLY A 1 210 ? -1.039 -11.641 26.341 1.00 61.19 210 GLY A CA 1
ATOM 1681 C C . GLY A 1 210 ? -1.534 -11.287 24.941 1.00 61.19 210 GLY A C 1
ATOM 1682 O O . GLY A 1 210 ? -0.989 -10.382 24.336 1.00 61.19 210 GLY A O 1
ATOM 1683 N N . ASN A 1 211 ? -2.539 -12.003 24.431 1.00 77.62 211 ASN A N 1
ATOM 1684 C CA . ASN A 1 211 ? -2.999 -11.944 23.044 1.00 77.62 211 ASN A CA 1
ATOM 1685 C C . ASN A 1 211 ? -3.389 -10.519 22.602 1.00 77.62 211 ASN A C 1
ATOM 1687 O O . ASN A 1 211 ? -4.474 -10.025 22.937 1.00 77.62 211 ASN A O 1
ATOM 1691 N N . VAL A 1 212 ? -2.502 -9.860 21.853 1.00 92.00 212 VAL A N 1
ATOM 1692 C CA . VAL A 1 212 ? -2.776 -8.566 21.236 1.00 92.00 212 VAL A CA 1
ATOM 1693 C C . VAL A 1 212 ? -3.530 -8.792 19.932 1.00 92.00 212 VAL A C 1
ATOM 1695 O O . VAL A 1 212 ? -3.074 -9.504 19.044 1.00 92.00 212 VAL A O 1
ATOM 1698 N N . ALA A 1 213 ? -4.684 -8.139 19.786 1.00 95.38 213 ALA A N 1
ATOM 1699 C CA . ALA A 1 213 ? -5.441 -8.148 18.542 1.00 95.38 213 ALA A CA 1
ATOM 1700 C C . ALA A 1 213 ? -5.493 -6.748 17.928 1.00 95.38 213 ALA A C 1
ATOM 1702 O O . ALA A 1 213 ? -5.759 -5.769 18.628 1.00 95.38 213 ALA A O 1
ATOM 1703 N N . ALA A 1 214 ? -5.300 -6.646 16.614 1.00 97.75 214 ALA A N 1
ATOM 1704 C CA . ALA A 1 214 ? -5.373 -5.372 15.911 1.00 97.75 214 ALA A CA 1
ATOM 1705 C C . ALA A 1 214 ? -6.090 -5.476 14.561 1.00 97.75 214 ALA A C 1
ATOM 1707 O O . ALA A 1 214 ? -5.981 -6.459 13.828 1.00 97.75 214 ALA A O 1
ATOM 1708 N N . VAL A 1 215 ? -6.842 -4.431 14.232 1.00 98.06 215 VAL A N 1
ATOM 1709 C CA . VAL A 1 215 ? -7.550 -4.281 12.962 1.00 98.06 215 VAL A CA 1
ATOM 1710 C C . VAL A 1 215 ? -6.663 -3.488 12.005 1.00 98.06 215 VAL A C 1
ATOM 1712 O O . VAL A 1 215 ? -6.220 -2.396 12.378 1.00 98.06 215 VAL A O 1
ATOM 1715 N N . PRO A 1 216 ? -6.408 -3.979 10.781 1.00 98.38 216 PRO A N 1
ATOM 1716 C CA . PRO A 1 216 ? -5.762 -3.171 9.761 1.00 98.38 216 PRO A CA 1
ATOM 1717 C C . PRO A 1 216 ? -6.699 -2.039 9.328 1.00 98.38 216 PRO A C 1
ATOM 1719 O O . PRO A 1 216 ? -7.872 -2.253 9.016 1.00 98.38 216 PRO A O 1
ATOM 1722 N N . VAL A 1 217 ? -6.179 -0.818 9.295 1.00 98.25 217 VAL A N 1
ATOM 1723 C CA . VAL A 1 217 ? -6.926 0.386 8.931 1.00 98.25 217 VAL A CA 1
ATOM 1724 C C . VAL A 1 217 ? -6.193 1.194 7.870 1.00 98.25 217 VAL A C 1
ATOM 1726 O O . VAL A 1 217 ? -4.965 1.186 7.783 1.00 98.25 217 VAL A O 1
ATOM 1729 N N . PHE A 1 218 ? -6.950 1.930 7.067 1.00 98.12 218 PHE A N 1
ATOM 1730 C CA . PHE A 1 218 ? -6.427 2.818 6.031 1.00 98.12 218 PHE A CA 1
ATOM 1731 C C . PHE A 1 218 ? -6.946 4.241 6.253 1.00 98.12 218 PHE A C 1
ATOM 1733 O O . PHE A 1 218 ? -8.099 4.392 6.658 1.00 98.12 218 PHE A O 1
ATOM 1740 N N . PRO A 1 219 ? -6.164 5.302 6.004 1.00 97.44 219 PRO A N 1
ATOM 1741 C CA . PRO A 1 219 ? -6.673 6.660 6.169 1.00 97.44 219 PRO A CA 1
ATOM 1742 C C . PRO A 1 219 ? -7.865 6.907 5.232 1.00 97.44 219 PRO A C 1
ATOM 1744 O O . PRO A 1 219 ? -7.859 6.469 4.085 1.00 97.44 219 PRO A O 1
ATOM 1747 N N . TYR A 1 220 ? -8.904 7.596 5.708 1.00 95.00 220 TYR A N 1
ATOM 1748 C CA . TYR A 1 220 ? -10.057 7.939 4.865 1.00 95.00 220 TYR A CA 1
ATOM 1749 C C . TYR A 1 220 ? -9.801 9.190 4.016 1.00 95.00 220 TYR A C 1
ATOM 1751 O O . TYR A 1 220 ? -10.187 9.270 2.849 1.00 95.00 220 TYR A O 1
ATOM 1759 N N . ASP A 1 221 ? -9.137 10.174 4.617 1.00 94.06 221 ASP A N 1
ATOM 1760 C CA . ASP A 1 221 ? -8.903 11.499 4.061 1.00 94.06 221 ASP A CA 1
ATOM 1761 C C . ASP A 1 221 ? -7.454 11.957 4.275 1.00 94.06 221 ASP A C 1
ATOM 1763 O O . ASP A 1 221 ? -6.658 11.315 4.961 1.00 94.06 221 ASP A O 1
ATOM 1767 N N . THR A 1 222 ? -7.099 13.087 3.661 1.00 93.62 222 THR A N 1
ATOM 1768 C CA . THR A 1 222 ? -5.749 13.667 3.734 1.00 93.62 222 THR A CA 1
ATOM 1769 C C . THR A 1 222 ? -5.343 14.028 5.162 1.00 93.62 222 THR A C 1
ATOM 1771 O O . THR A 1 222 ? -4.161 13.973 5.493 1.00 93.62 222 THR A O 1
ATOM 1774 N N . PHE A 1 223 ? -6.302 14.405 6.012 1.00 94.62 223 PHE A N 1
ATOM 1775 C CA . PHE A 1 223 ? -6.026 14.710 7.412 1.00 94.62 223 PHE A CA 1
ATOM 1776 C C . PHE A 1 223 ? -5.547 13.458 8.150 1.00 94.62 223 PHE A C 1
ATOM 1778 O O . PHE A 1 223 ? -4.468 13.465 8.743 1.00 94.62 223 PHE A O 1
ATOM 1785 N N . THR A 1 224 ? -6.298 12.364 8.036 1.00 95.69 224 THR A N 1
ATOM 1786 C CA . THR A 1 224 ? -5.942 11.103 8.689 1.00 95.69 224 THR A CA 1
ATOM 1787 C C . THR A 1 224 ? -4.689 10.480 8.066 1.00 95.69 224 THR A C 1
ATOM 1789 O O . THR A 1 224 ? -3.878 9.910 8.785 1.00 95.69 224 THR A O 1
ATOM 1792 N N . ASP A 1 225 ? -4.464 10.646 6.756 1.00 96.44 225 ASP A N 1
ATOM 1793 C CA . ASP A 1 225 ? -3.228 10.200 6.090 1.00 96.44 225 ASP A CA 1
ATOM 1794 C C . ASP A 1 225 ? -1.988 10.903 6.660 1.00 96.44 225 ASP A C 1
ATOM 1796 O O . ASP A 1 225 ? -1.002 10.245 6.984 1.00 96.44 225 ASP A O 1
ATOM 1800 N N . ARG A 1 226 ? -2.043 12.227 6.861 1.00 95.25 226 ARG A N 1
ATOM 1801 C CA . ARG A 1 226 ? -0.948 12.978 7.504 1.00 95.25 226 ARG A CA 1
ATOM 1802 C C . ARG A 1 226 ? -0.740 12.564 8.955 1.00 95.25 226 ARG A C 1
ATOM 1804 O O . ARG A 1 226 ? 0.398 12.451 9.390 1.00 95.25 226 ARG A O 1
ATOM 1811 N N . LEU A 1 227 ? -1.825 12.321 9.685 1.00 95.50 227 LEU A N 1
ATOM 1812 C CA . LEU A 1 227 ? -1.749 11.838 11.058 1.00 95.50 227 LEU A CA 1
ATOM 1813 C C . LEU A 1 227 ? -1.083 10.456 11.126 1.00 95.50 227 LEU A C 1
ATOM 1815 O O . LEU A 1 227 ? -0.197 10.236 11.938 1.00 95.50 227 LEU A O 1
ATOM 1819 N N . PHE A 1 228 ? -1.455 9.525 10.248 1.00 97.06 228 PHE A N 1
ATOM 1820 C CA . PHE A 1 228 ? -0.851 8.190 10.220 1.00 97.06 228 PHE A CA 1
ATOM 1821 C C . PHE A 1 228 ? 0.628 8.224 9.820 1.00 97.06 228 PHE A C 1
ATOM 1823 O O . PHE A 1 228 ? 1.397 7.381 10.276 1.00 97.06 228 PHE A O 1
ATOM 1830 N N . GLN A 1 229 ? 1.054 9.209 9.024 1.00 96.06 229 GLN A N 1
ATOM 1831 C CA . GLN A 1 229 ? 2.463 9.405 8.665 1.00 96.06 229 GLN A CA 1
ATOM 1832 C C . GLN A 1 229 ? 3.361 9.776 9.855 1.00 96.06 229 GLN A C 1
ATOM 1834 O O . GLN A 1 229 ? 4.572 9.609 9.744 1.00 96.06 229 GLN A O 1
ATOM 1839 N N . THR A 1 230 ? 2.809 10.225 10.991 1.00 95.62 230 THR A N 1
ATOM 1840 C CA . THR A 1 230 ? 3.602 10.472 12.211 1.00 95.62 230 THR A CA 1
ATOM 1841 C C . THR A 1 230 ? 3.892 9.200 13.009 1.00 95.62 230 THR A C 1
ATOM 1843 O O . THR A 1 230 ? 4.570 9.267 14.028 1.00 95.62 230 THR A O 1
ATOM 1846 N N . ALA A 1 231 ? 3.356 8.058 12.578 1.00 95.56 231 ALA A N 1
ATOM 1847 C CA . ALA A 1 231 ? 3.545 6.754 13.194 1.00 95.56 231 ALA A CA 1
ATOM 1848 C C . ALA A 1 231 ? 4.183 5.776 12.197 1.00 95.56 231 ALA A C 1
ATOM 1850 O O . ALA A 1 231 ? 3.978 5.923 10.979 1.00 95.56 231 ALA A O 1
ATOM 1851 N N . PRO A 1 232 ? 4.928 4.767 12.678 1.00 95.50 232 PRO A N 1
ATOM 1852 C CA . PRO A 1 232 ? 5.544 3.780 11.805 1.00 95.50 232 PRO A CA 1
ATOM 1853 C C . PRO A 1 232 ? 4.482 3.009 11.007 1.00 95.50 232 PRO A C 1
ATOM 1855 O O . PRO A 1 232 ? 3.374 2.737 11.471 1.00 95.50 232 PRO A O 1
ATOM 1858 N N . ALA A 1 233 ? 4.813 2.688 9.758 1.00 96.94 233 ALA A N 1
ATOM 1859 C CA . ALA A 1 233 ? 4.054 1.708 8.988 1.00 96.94 233 ALA A CA 1
ATOM 1860 C C . ALA A 1 233 ? 4.354 0.291 9.498 1.00 96.94 233 ALA A C 1
ATOM 1862 O O . ALA A 1 233 ? 5.251 0.103 10.317 1.00 96.94 233 ALA A O 1
ATOM 1863 N N . THR A 1 234 ? 3.646 -0.712 8.973 1.00 97.06 234 THR A N 1
ATOM 1864 C CA . THR A 1 234 ? 4.011 -2.116 9.221 1.00 97.06 234 THR A CA 1
ATOM 1865 C C . THR A 1 234 ? 5.465 -2.350 8.831 1.00 97.06 234 THR A C 1
ATOM 1867 O O . THR A 1 234 ? 5.844 -2.094 7.683 1.00 97.06 234 THR A O 1
ATOM 1870 N N . ARG A 1 235 ? 6.279 -2.808 9.782 1.00 97.44 235 ARG A N 1
ATOM 1871 C CA . ARG A 1 235 ? 7.696 -3.065 9.549 1.00 97.44 235 ARG A CA 1
ATOM 1872 C C . ARG A 1 235 ? 7.836 -4.309 8.677 1.00 97.44 235 ARG A C 1
ATOM 1874 O O . ARG A 1 235 ? 7.433 -5.394 9.068 1.00 97.44 235 ARG A O 1
ATOM 1881 N N . ASP A 1 236 ? 8.406 -4.145 7.490 1.00 95.44 236 ASP A N 1
ATOM 1882 C CA . ASP A 1 236 ? 8.669 -5.226 6.535 1.00 95.44 236 ASP A CA 1
ATOM 1883 C C . ASP A 1 236 ? 10.104 -5.094 6.019 1.00 95.44 236 ASP A C 1
ATOM 1885 O O . ASP A 1 236 ? 10.372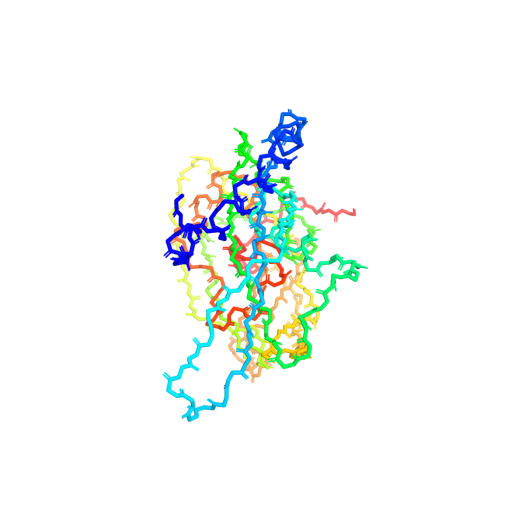 -4.534 4.953 1.00 95.44 236 ASP A O 1
ATOM 1889 N N . ASN A 1 237 ? 11.051 -5.589 6.819 1.00 91.94 237 ASN A N 1
ATOM 1890 C CA . ASN A 1 237 ? 12.491 -5.413 6.598 1.00 91.94 237 ASN A CA 1
ATOM 1891 C C . ASN A 1 237 ? 12.977 -5.990 5.258 1.00 91.94 237 ASN A C 1
ATOM 1893 O O . ASN A 1 237 ? 13.999 -5.565 4.721 1.00 91.94 237 ASN A O 1
ATOM 1897 N N . LEU A 1 238 ? 12.246 -6.964 4.713 1.00 92.38 238 LEU A N 1
ATOM 1898 C CA . LEU A 1 238 ? 12.597 -7.675 3.487 1.00 92.38 238 LEU A CA 1
ATOM 1899 C C . LEU A 1 238 ? 11.691 -7.303 2.304 1.00 92.38 238 LEU A C 1
ATOM 1901 O O . LEU A 1 238 ? 11.822 -7.901 1.233 1.00 92.38 238 LEU A O 1
ATOM 1905 N N . ASN A 1 239 ? 10.806 -6.312 2.472 1.00 91.69 239 ASN A N 1
ATOM 1906 C CA . ASN A 1 239 ? 9.877 -5.830 1.448 1.00 91.69 239 ASN A CA 1
ATOM 1907 C C . ASN A 1 239 ? 9.035 -6.968 0.823 1.00 91.69 239 ASN A C 1
ATOM 1909 O O . ASN A 1 239 ? 8.767 -6.996 -0.384 1.00 91.69 239 ASN A O 1
ATOM 1913 N N . GLN A 1 240 ? 8.663 -7.954 1.639 1.00 94.56 240 GLN A N 1
ATOM 1914 C CA . GLN A 1 240 ? 7.936 -9.158 1.238 1.00 94.56 240 GLN A CA 1
ATOM 1915 C C . GLN A 1 240 ? 6.457 -8.886 0.940 1.00 94.56 240 GLN A C 1
ATOM 1917 O O . GLN A 1 240 ? 5.827 -9.632 0.181 1.00 94.56 240 GLN A O 1
ATOM 1922 N N . LEU A 1 241 ? 5.918 -7.804 1.500 1.00 93.69 241 LEU A N 1
ATOM 1923 C CA . LEU A 1 241 ? 4.544 -7.344 1.346 1.00 93.69 241 LEU A CA 1
ATOM 1924 C C . LEU A 1 241 ? 4.378 -6.325 0.212 1.00 93.69 241 LEU A C 1
ATOM 1926 O O . LEU A 1 241 ? 3.275 -5.837 -0.029 1.00 93.69 241 LEU A O 1
ATOM 1930 N N . ALA A 1 242 ? 5.431 -6.049 -0.560 1.00 90.31 242 ALA A N 1
ATOM 1931 C CA . ALA A 1 242 ? 5.416 -5.059 -1.639 1.00 90.31 242 ALA A CA 1
ATOM 1932 C C . ALA A 1 242 ? 4.342 -5.287 -2.717 1.00 90.31 242 ALA A C 1
ATOM 1934 O O . ALA A 1 242 ? 4.170 -4.440 -3.593 1.00 90.31 242 ALA A O 1
ATOM 1935 N N . GLN A 1 243 ? 3.709 -6.464 -2.767 1.00 90.56 243 GLN A N 1
ATOM 1936 C CA . GLN A 1 243 ? 2.639 -6.790 -3.718 1.00 90.56 243 GLN A CA 1
ATOM 1937 C C . GLN A 1 243 ? 1.274 -6.212 -3.358 1.00 90.56 243 GLN A C 1
ATOM 1939 O O . GLN A 1 243 ? 0.417 -6.123 -4.236 1.00 90.56 243 GLN A O 1
ATOM 1944 N N . TYR A 1 244 ? 1.088 -5.801 -2.108 1.00 94.56 244 TYR A N 1
ATOM 1945 C CA . TYR A 1 244 ? -0.141 -5.176 -1.654 1.00 94.56 244 TYR A CA 1
ATOM 1946 C C . TYR A 1 244 ? -0.044 -3.667 -1.874 1.00 94.56 244 TYR A C 1
ATOM 1948 O O . TYR A 1 244 ? 0.794 -2.987 -1.277 1.00 94.56 244 TYR A O 1
ATOM 1956 N N . SER A 1 245 ? -0.891 -3.142 -2.759 1.00 94.81 245 SER A N 1
ATOM 1957 C CA . SER A 1 245 ? -0.905 -1.716 -3.082 1.00 94.81 245 SER A CA 1
ATOM 1958 C C . SER A 1 245 ? -1.131 -0.863 -1.841 1.00 94.81 245 SER A C 1
ATOM 1960 O O . SER A 1 245 ? -2.025 -1.133 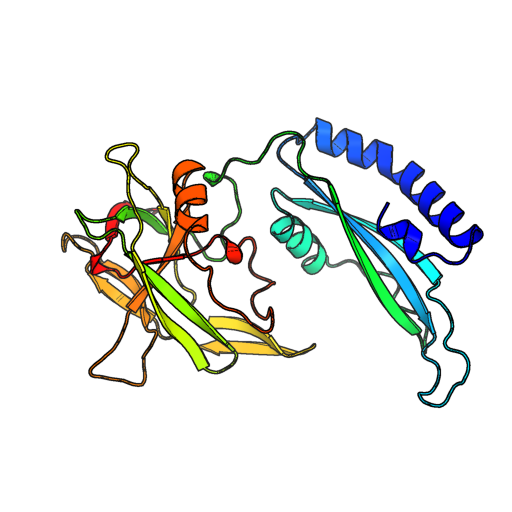-1.038 1.00 94.81 245 SER A O 1
ATOM 1962 N N . ASN A 1 246 ? -0.325 0.192 -1.712 1.00 96.56 246 ASN A N 1
ATOM 1963 C CA . ASN A 1 246 ? -0.414 1.184 -0.646 1.00 96.56 246 ASN A CA 1
ATOM 1964 C C . ASN A 1 246 ? -0.283 0.604 0.774 1.00 96.56 246 ASN A C 1
ATOM 1966 O O . ASN A 1 246 ? -0.719 1.248 1.730 1.00 96.56 246 ASN A O 1
ATOM 1970 N N . ILE A 1 247 ? 0.332 -0.571 0.956 1.00 96.31 247 ILE A N 1
ATOM 1971 C CA . ILE A 1 247 ? 0.465 -1.183 2.288 1.00 96.31 247 ILE A CA 1
ATOM 1972 C C . ILE A 1 247 ? 1.222 -0.293 3.285 1.00 96.31 247 ILE A C 1
ATOM 1974 O O . ILE A 1 247 ? 0.880 -0.266 4.461 1.00 96.31 247 ILE A O 1
ATOM 1978 N N . GLY A 1 248 ? 2.151 0.546 2.814 1.00 95.69 248 GLY A N 1
ATOM 1979 C CA . GLY A 1 248 ? 2.850 1.525 3.656 1.00 95.69 248 GLY A CA 1
ATOM 1980 C C . GLY A 1 248 ? 1.955 2.626 4.254 1.00 95.69 248 GLY A C 1
ATOM 1981 O O . GLY A 1 248 ? 2.353 3.288 5.213 1.00 95.69 248 GLY A O 1
ATOM 1982 N N . LYS A 1 249 ? 0.738 2.828 3.727 1.00 96.62 249 LYS A N 1
ATOM 1983 C CA . LYS A 1 249 ? -0.268 3.751 4.289 1.00 96.62 249 LYS A CA 1
ATOM 1984 C C . LYS A 1 249 ? -1.165 3.093 5.338 1.00 96.62 249 LYS A C 1
ATOM 1986 O O . LYS A 1 249 ? -1.838 3.798 6.085 1.00 96.62 249 LYS A O 1
ATOM 1991 N N . MET A 1 250 ? -1.185 1.763 5.396 1.00 97.75 250 MET A N 1
ATOM 1992 C CA . MET A 1 250 ? -1.968 1.019 6.376 1.00 97.75 250 MET A CA 1
ATOM 1993 C C . MET A 1 250 ? -1.377 1.196 7.777 1.00 97.75 250 MET A C 1
ATOM 1995 O O . MET A 1 250 ? -0.157 1.273 7.948 1.00 97.75 250 MET A O 1
ATOM 1999 N N . ARG A 1 251 ? -2.243 1.265 8.783 1.00 98.25 251 ARG A N 1
ATOM 2000 C CA . ARG A 1 251 ? -1.886 1.213 10.206 1.00 98.25 251 ARG A CA 1
ATOM 2001 C C . ARG A 1 251 ? -2.716 0.143 10.895 1.00 98.25 251 ARG A C 1
ATOM 2003 O O . ARG A 1 251 ? -3.608 -0.434 10.279 1.00 98.25 251 ARG A O 1
ATOM 2010 N N . TRP A 1 252 ? -2.433 -0.102 12.165 1.00 98.44 252 TRP A N 1
ATOM 2011 C CA . TRP A 1 252 ? -3.163 -1.071 12.967 1.00 98.44 252 TRP A CA 1
ATOM 2012 C C . TRP A 1 252 ? -3.763 -0.381 14.182 1.00 98.44 252 TRP A C 1
ATOM 2014 O O . TRP A 1 252 ? -3.117 0.450 14.817 1.00 98.44 252 TRP A O 1
ATOM 2024 N N . VAL A 1 253 ? -5.016 -0.699 14.493 1.00 98.00 253 VAL A N 1
ATOM 2025 C CA . VAL A 1 253 ? -5.723 -0.138 15.649 1.00 98.00 253 VAL A CA 1
ATOM 2026 C C . VAL A 1 253 ? -6.326 -1.284 16.438 1.00 98.00 253 VAL A C 1
ATOM 2028 O O . VAL A 1 253 ? -6.988 -2.152 15.867 1.00 98.00 253 VAL A O 1
ATOM 2031 N N . ARG A 1 254 ? -6.106 -1.298 17.753 1.00 96.94 254 ARG A N 1
ATOM 2032 C CA . ARG A 1 254 ? -6.736 -2.299 18.614 1.00 96.94 254 ARG A CA 1
ATOM 2033 C C . ARG A 1 254 ? -8.260 -2.109 18.631 1.00 96.94 254 ARG A C 1
ATOM 2035 O O . ARG A 1 254 ? -8.706 -0.961 18.683 1.00 96.94 254 ARG A O 1
ATOM 2042 N N . PRO A 1 255 ? -9.071 -3.179 18.582 1.00 95.94 255 PRO A N 1
ATOM 2043 C CA . PRO A 1 255 ? -10.532 -3.090 18.547 1.00 95.94 255 PRO A CA 1
ATOM 2044 C C . PRO A 1 255 ? -11.137 -2.167 19.617 1.00 95.94 255 PRO A C 1
ATOM 2046 O O . PRO A 1 255 ? -12.014 -1.359 19.309 1.00 95.94 255 PRO A O 1
ATOM 2049 N N . GLU A 1 256 ? -10.634 -2.220 20.849 1.00 94.88 256 GLU A N 1
ATOM 2050 C CA . GLU A 1 256 ? -11.066 -1.398 21.985 1.00 94.88 256 GLU A CA 1
ATOM 2051 C C . GLU A 1 256 ? -10.829 0.111 21.802 1.00 94.88 256 GLU A C 1
ATOM 2053 O O . GLU A 1 256 ? -11.443 0.912 22.501 1.00 94.88 256 GLU A O 1
ATOM 2058 N N . ASN A 1 257 ? -10.007 0.511 20.829 1.00 96.00 257 ASN A N 1
ATOM 2059 C CA . ASN A 1 257 ? -9.746 1.910 20.485 1.00 96.00 257 ASN A CA 1
ATOM 2060 C C . ASN A 1 257 ? -10.625 2.411 19.327 1.00 96.00 257 ASN A C 1
ATOM 2062 O O . ASN A 1 257 ? -10.486 3.561 18.909 1.00 96.00 257 ASN A O 1
ATOM 2066 N N . ILE A 1 258 ? -11.513 1.574 18.783 1.00 96.00 258 ILE A N 1
ATOM 2067 C CA . ILE A 1 258 ? -12.319 1.883 17.596 1.00 96.00 258 ILE A CA 1
ATOM 2068 C C . ILE A 1 258 ? -13.767 2.176 17.991 1.00 96.00 258 ILE A C 1
ATOM 2070 O O . ILE A 1 258 ? -14.389 1.442 18.759 1.00 96.00 258 ILE A O 1
ATOM 2074 N N . VAL A 1 259 ? -14.345 3.206 17.378 1.00 95.06 259 VAL A N 1
ATOM 2075 C CA . VAL A 1 259 ? -15.796 3.391 17.265 1.00 95.06 259 VAL A CA 1
ATOM 2076 C C . VAL A 1 259 ? -16.168 3.223 15.798 1.00 95.06 259 VAL A C 1
ATOM 2078 O O . VAL A 1 259 ? -15.670 3.961 14.949 1.00 95.06 259 VAL A O 1
ATOM 2081 N N . VAL A 1 260 ? -17.017 2.241 15.490 1.00 93.69 260 VAL A N 1
ATOM 2082 C CA . VAL A 1 260 ? -17.507 2.012 14.123 1.00 93.69 260 VAL A CA 1
ATOM 2083 C C . VAL A 1 260 ? -18.586 3.043 13.813 1.00 93.69 260 VAL A C 1
ATOM 2085 O O . VAL A 1 260 ? -19.531 3.194 14.580 1.00 93.69 260 VAL A O 1
ATOM 2088 N N . VAL A 1 261 ? -18.432 3.758 12.699 1.00 89.00 261 VAL A N 1
ATOM 2089 C CA . VAL A 1 261 ? -19.374 4.805 12.267 1.00 89.00 261 VAL A CA 1
ATOM 2090 C C . VAL A 1 261 ? -20.358 4.263 11.231 1.00 89.00 261 VAL A C 1
ATOM 2092 O O . VAL A 1 261 ? -21.537 4.600 11.260 1.00 89.00 261 VAL A O 1
ATOM 2095 N N . SER A 1 262 ? -19.891 3.401 10.328 1.00 82.81 262 SER A N 1
ATOM 2096 C CA . SER A 1 262 ? -20.739 2.676 9.378 1.00 82.81 262 SER A CA 1
ATOM 2097 C C . SER A 1 262 ? -20.020 1.441 8.837 1.00 82.81 262 SER A C 1
ATOM 2099 O O . SER A 1 262 ? -18.799 1.442 8.673 1.00 82.81 262 SER A O 1
ATOM 2101 N N . ALA A 1 263 ? -20.776 0.375 8.573 1.00 73.31 263 ALA A N 1
ATOM 2102 C CA . ALA A 1 263 ? -20.282 -0.830 7.912 1.00 73.31 263 ALA A CA 1
ATOM 2103 C C . ALA A 1 263 ? -20.556 -0.756 6.402 1.00 73.31 263 ALA A C 1
ATOM 2105 O O . ALA A 1 263 ? -21.563 -0.182 5.983 1.00 73.31 263 ALA A O 1
ATOM 2106 N N . PHE A 1 264 ? -19.672 -1.336 5.591 1.00 69.69 264 PHE A N 1
ATOM 2107 C CA . PHE A 1 264 ? -19.983 -1.626 4.193 1.00 69.69 264 PHE A CA 1
ATOM 2108 C C . PHE A 1 264 ? -20.709 -2.972 4.144 1.00 69.69 264 PHE A C 1
ATOM 2110 O O . PHE A 1 264 ? -20.211 -3.952 4.698 1.00 69.69 264 PHE A O 1
ATOM 2117 N N . HIS A 1 265 ? -21.893 -2.990 3.536 1.00 50.19 265 HIS A N 1
ATOM 2118 C CA . HIS A 1 265 ? -22.667 -4.205 3.283 1.00 50.19 265 HIS A CA 1
ATOM 2119 C C . HIS A 1 265 ? -22.329 -4.778 1.909 1.00 50.19 265 HIS A C 1
ATOM 2121 O O . HIS A 1 265 ? -22.169 -3.965 0.968 1.00 50.19 265 HIS A O 1
#

Radius of gyration: 22.27 Å; chains: 1; bounding box: 61×38×58 Å

Foldseek 3Di:
DVVVVLDPDPVQVVVVVVQCVVCVVVQVVVLVVPLLKKKKKKWKWKFADDPPPDPDGGRTHTDHMDMAIDNDPLRRVLVVVPDPDDDPAHDPRIDMDIDIDIGHGNDRHWQQPHAFLAAFWAKKFFDVVLQKFFAWEQPQQLGIATDGMDHFDDDPDDTFMKTWGADDQKDWWDDDPDIDIYGWDWDWDAAQVRPDIDIWTFRCPVDPPDTFTWTKIAGNGPVNQVRQVVDFFHHDPPCGSSSRGPSRRITIGGRSGIDTPTTDD

Sequence (265 aa):
NFALNWLNNALQRQQVQERLNQIEPTIQRERQRRPDLGILVGFYYHQIQAPPHSLIQPGAVFSHIEWKAGRTRDEAMQAFRNRSVVSPGPPPGSRQCVSWMWIPPLQPATVGTLQTPFPKVGFGIFAVNAATLQDVEWGGVTGFDDDGQTRLQLPASPVARFILLDPPQTINWFWGRRLRQTSISIVHRRTAVGQHTVKAVDLDPRNPFGNVAAVPVFPYDTFTDRLFQTAPATRDNLNQLAQYSNIGKMRWVRPENIVVVSAFH

Secondary structure (DSSP, 8-state):
-TTGGG---HHHHHHHHHHHHHHHHHHHHHHHH-TT-EEEEEEEEEEE---TT-S--PPPEEEEEEEEEESSHHHHHHHHHT------PPPTTEEEEEEEEEE--SSPPPGGGSPPSS-EEEEEEEPTT--EEEEEEE-TTS-EEEEEEEE----SSSPPEEEEE---SEEEEEETTEEEEEE--EEEEE-TTSS-EEEEEES-TT-TTT--EEEEEEESSHHHHHHHTTS---B-TT-TTTTSTTGGG-EEE-GGGEEEEEE--